Protein AF-A0A2G0Q4M6-F1 (afdb_monomer_lite)

Sequence (262 aa):
MSDENKMNMDFLKGLDKNICPICGEKDCPYPRDRRGDKVIEEIMKEYAKDNMPQVKKLYLTKMLPLRKLNFGRSGSGSNEAFANKVKQAENNMSSFGMLGHFFGKSGRELTLSEIGVHDRIRGLMQKPGAFGRPEGSIQSRFISQIQSGERIDFENNYNFGLEKNVPIYDPLWGIGGAKISGSLTNVSAEKVGDGYNVSGTINYKLYDKFTDPYDTFNWGKEDINVGGEPFDITGEWKENVNLRVDGRIFENRVLQLLKDKK

Structure (mmCIF, N/CA/C/O backbone):
data_AF-A0A2G0Q4M6-F1
#
_entry.id   AF-A0A2G0Q4M6-F1
#
loop_
_atom_site.group_PDB
_atom_site.id
_atom_site.type_symbol
_atom_site.label_atom_id
_atom_site.label_alt_id
_atom_site.label_comp_id
_atom_site.label_asym_id
_atom_site.label_entity_id
_atom_site.label_seq_id
_atom_site.pdbx_PDB_ins_code
_atom_site.Cartn_x
_atom_site.Cartn_y
_atom_site.Cartn_z
_atom_site.occupancy
_atom_site.B_iso_or_equiv
_atom_site.auth_seq_id
_atom_site.auth_comp_id
_atom_site.auth_asym_id
_atom_site.auth_atom_id
_atom_site.pdbx_PDB_model_num
ATOM 1 N N . MET A 1 1 ? 15.303 -13.478 -37.420 1.00 39.09 1 MET A N 1
ATOM 2 C CA . MET A 1 1 ? 15.041 -12.559 -36.288 1.00 39.09 1 MET A CA 1
ATOM 3 C C . MET A 1 1 ? 15.042 -13.395 -35.027 1.00 39.09 1 MET A C 1
ATOM 5 O O . MET A 1 1 ? 14.377 -14.421 -35.050 1.00 39.09 1 MET A O 1
ATOM 9 N N . SER A 1 2 ? 15.800 -13.011 -33.998 1.00 35.78 2 SER A N 1
ATOM 10 C CA . SER A 1 2 ? 15.742 -13.660 -32.680 1.00 35.78 2 SER A CA 1
ATOM 11 C C . SER A 1 2 ? 14.381 -13.411 -32.021 1.00 35.78 2 SER A C 1
ATOM 13 O O . SER A 1 2 ? 13.738 -12.398 -32.302 1.00 35.78 2 S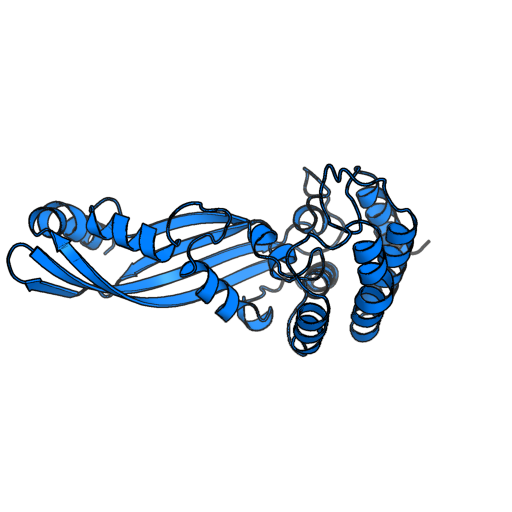ER A O 1
ATOM 15 N N . ASP A 1 3 ? 13.943 -14.314 -31.146 1.00 37.72 3 ASP A N 1
ATOM 16 C CA . ASP A 1 3 ? 12.669 -14.182 -30.419 1.00 37.72 3 ASP A CA 1
ATOM 17 C C . ASP A 1 3 ? 12.640 -12.941 -29.509 1.00 37.72 3 ASP A C 1
ATOM 19 O O . ASP A 1 3 ? 11.612 -12.282 -29.365 1.00 37.72 3 ASP A O 1
ATOM 23 N N . GLU A 1 4 ? 13.811 -12.523 -29.032 1.00 37.28 4 GLU A N 1
ATOM 24 C CA . GLU A 1 4 ? 14.053 -11.266 -28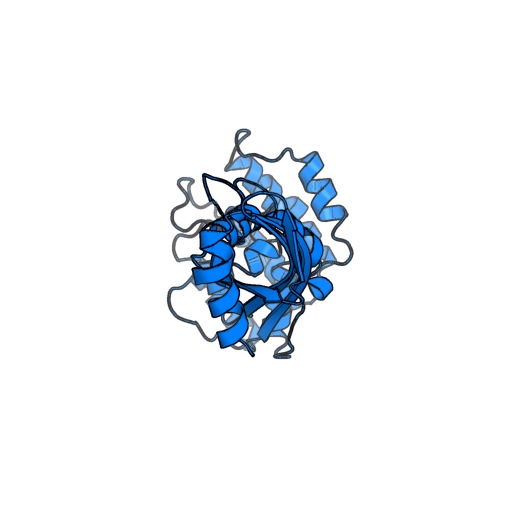.316 1.00 37.28 4 GLU A CA 1
ATOM 25 C C . GLU A 1 4 ? 13.692 -10.026 -29.163 1.00 37.28 4 GLU A C 1
ATOM 27 O O . GLU A 1 4 ? 13.064 -9.079 -28.689 1.00 37.28 4 GLU A O 1
ATOM 32 N N . ASN A 1 5 ? 13.988 -10.059 -30.469 1.00 34.47 5 ASN A N 1
ATOM 33 C CA . ASN A 1 5 ? 13.611 -8.995 -31.403 1.00 34.47 5 ASN A CA 1
ATOM 34 C C . ASN A 1 5 ? 12.110 -9.000 -31.741 1.00 34.47 5 ASN A C 1
ATOM 36 O O . ASN A 1 5 ? 11.584 -7.960 -32.132 1.00 34.47 5 ASN A O 1
ATOM 40 N N . LYS A 1 6 ? 11.404 -10.130 -31.583 1.00 37.09 6 LYS A N 1
ATOM 41 C CA . LYS A 1 6 ? 9.937 -10.191 -31.724 1.00 37.09 6 LYS A CA 1
ATOM 42 C C . LYS A 1 6 ? 9.223 -9.601 -30.505 1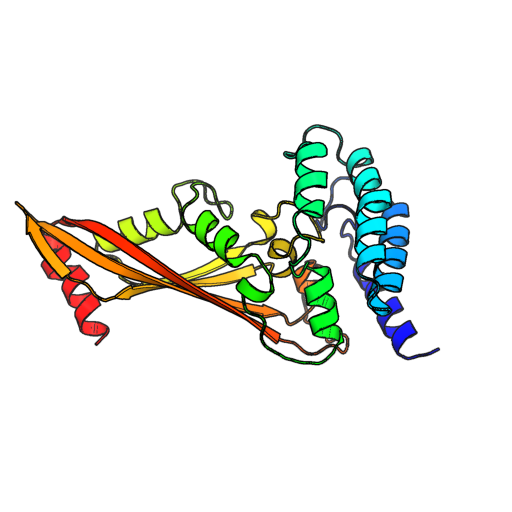.00 37.09 6 LYS A C 1
ATOM 44 O O . LYS A 1 6 ? 8.341 -8.769 -30.695 1.00 37.09 6 LYS A O 1
ATOM 49 N N . MET A 1 7 ? 9.655 -9.937 -29.284 1.00 36.62 7 MET A N 1
ATOM 50 C CA . MET A 1 7 ? 9.121 -9.340 -28.046 1.00 36.62 7 MET A CA 1
ATOM 51 C C . MET A 1 7 ? 9.262 -7.811 -28.033 1.00 36.62 7 MET A C 1
ATOM 53 O O . MET A 1 7 ? 8.303 -7.103 -27.729 1.00 36.62 7 MET A O 1
ATOM 57 N N . ASN A 1 8 ? 10.422 -7.294 -28.454 1.00 41.12 8 ASN A N 1
ATOM 58 C CA . ASN A 1 8 ? 10.664 -5.852 -28.568 1.00 41.12 8 ASN A CA 1
ATOM 59 C C . ASN A 1 8 ? 9.707 -5.157 -29.557 1.00 41.12 8 ASN A C 1
ATOM 61 O O . ASN A 1 8 ? 9.292 -4.022 -29.329 1.00 41.12 8 ASN A O 1
ATOM 65 N N . MET A 1 9 ? 9.328 -5.832 -30.645 1.00 36.47 9 MET A N 1
ATOM 66 C CA . MET A 1 9 ? 8.419 -5.285 -31.658 1.00 36.47 9 MET A CA 1
ATOM 67 C C . MET A 1 9 ? 6.955 -5.291 -31.212 1.00 36.47 9 MET A C 1
ATOM 69 O O . MET A 1 9 ? 6.222 -4.363 -31.549 1.00 36.47 9 MET A O 1
ATOM 73 N N . ASP A 1 10 ? 6.517 -6.294 -30.452 1.00 40.97 10 ASP A N 1
ATOM 74 C CA . ASP A 1 10 ? 5.142 -6.342 -29.944 1.00 40.97 10 ASP A CA 1
ATOM 75 C C . ASP A 1 10 ? 4.928 -5.372 -28.765 1.00 40.97 10 ASP A C 1
ATOM 77 O O . ASP A 1 10 ? 3.857 -4.775 -28.654 1.00 40.97 10 ASP A O 1
ATOM 81 N N . PHE A 1 11 ? 5.983 -5.073 -27.997 1.00 42.25 11 PHE A N 1
ATOM 82 C CA . PHE A 1 11 ? 6.005 -3.982 -27.014 1.00 42.25 11 PHE A CA 1
ATOM 83 C C . PHE A 1 11 ? 5.863 -2.593 -27.640 1.00 42.25 11 PHE A C 1
ATOM 85 O O . PHE A 1 11 ? 5.035 -1.791 -27.201 1.00 42.25 11 PHE A O 1
ATOM 92 N N . LEU A 1 12 ? 6.605 -2.317 -28.717 1.00 43.88 12 LEU A N 1
ATOM 93 C CA . LEU A 1 12 ? 6.488 -1.052 -29.451 1.00 43.88 12 LEU A CA 1
ATOM 94 C C . LEU A 1 12 ? 5.110 -0.889 -30.117 1.00 43.88 12 LEU A C 1
ATOM 96 O O . LEU A 1 12 ? 4.598 0.225 -30.178 1.00 43.88 12 LEU A O 1
ATOM 100 N N . LYS A 1 13 ? 4.467 -1.985 -30.541 1.00 42.09 13 LYS A N 1
ATOM 101 C CA . LYS A 1 13 ? 3.064 -1.970 -31.000 1.00 42.09 13 LYS A CA 1
ATOM 102 C C . LYS A 1 13 ? 2.064 -1.761 -29.856 1.00 42.09 13 LYS A C 1
ATOM 104 O O . LYS A 1 13 ? 0.994 -1.207 -30.082 1.00 42.09 13 LYS A O 1
ATOM 109 N N . GLY A 1 14 ? 2.386 -2.169 -28.627 1.00 40.25 14 GLY A N 1
ATOM 110 C CA . GLY A 1 14 ? 1.582 -1.870 -27.435 1.00 40.25 14 GLY A CA 1
ATOM 111 C C . GLY A 1 14 ? 1.492 -0.367 -27.142 1.00 40.25 14 GLY A C 1
ATOM 112 O O . GLY A 1 14 ? 0.423 0.131 -26.787 1.00 40.25 14 GLY A O 1
ATOM 113 N N . LEU A 1 15 ? 2.577 0.375 -27.401 1.00 43.78 15 LEU A N 1
ATOM 114 C CA . LEU A 1 15 ? 2.627 1.842 -27.306 1.00 43.78 15 LEU A CA 1
ATOM 115 C C . LEU A 1 15 ? 1.746 2.555 -28.350 1.00 43.78 15 LEU A C 1
ATOM 117 O O . LEU A 1 15 ? 1.419 3.728 -28.169 1.00 43.78 15 LEU A O 1
ATOM 121 N N . ASP A 1 16 ? 1.310 1.873 -29.418 1.00 40.28 16 ASP A N 1
ATOM 122 C CA . ASP A 1 16 ? 0.418 2.449 -30.435 1.00 40.28 16 ASP A CA 1
ATOM 123 C C . ASP A 1 16 ? -1.032 2.652 -29.973 1.00 40.28 16 ASP A C 1
ATOM 125 O O . ASP A 1 16 ? -1.833 3.247 -30.694 1.00 40.28 16 ASP A O 1
ATOM 129 N N . LYS A 1 17 ? -1.373 2.261 -28.740 1.00 46.00 17 LYS A N 1
ATOM 130 C CA . LYS A 1 17 ? -2.726 2.364 -28.166 1.00 46.00 17 LYS A CA 1
ATOM 131 C C . LYS A 1 17 ? -3.092 3.747 -27.593 1.00 46.00 17 LYS A C 1
ATOM 133 O O . LYS A 1 17 ? -3.873 3.837 -26.652 1.00 46.00 17 LYS A O 1
ATOM 138 N N . ASN A 1 18 ? -2.599 4.827 -28.206 1.00 48.69 18 ASN A N 1
ATOM 139 C CA . ASN A 1 18 ? -2.933 6.229 -27.886 1.00 48.69 18 ASN A CA 1
ATOM 140 C C . ASN A 1 18 ? -2.434 6.755 -26.521 1.00 48.69 18 ASN A C 1
ATOM 142 O O . ASN A 1 18 ? -2.905 7.775 -26.027 1.00 48.69 18 ASN A O 1
ATOM 146 N N . ILE A 1 19 ? -1.442 6.091 -25.927 1.00 50.00 19 ILE A N 1
ATOM 147 C CA . ILE A 1 19 ? -0.923 6.421 -24.594 1.00 50.00 19 ILE A CA 1
ATOM 148 C C . ILE A 1 19 ? 0.357 7.222 -24.737 1.00 50.00 19 ILE A C 1
ATOM 150 O O . ILE A 1 19 ? 1.238 6.880 -25.526 1.00 50.00 19 ILE A O 1
ATOM 154 N N . CYS A 1 20 ? 0.474 8.318 -23.991 1.00 52.78 20 CYS A N 1
ATOM 155 C CA . CYS A 1 20 ? 1.634 9.179 -24.138 1.00 52.78 20 CYS A CA 1
ATOM 156 C C . CYS A 1 20 ? 2.872 8.529 -23.500 1.00 52.78 20 CYS A C 1
ATOM 158 O O . CYS A 1 20 ? 2.900 8.366 -22.279 1.00 52.78 20 CYS A O 1
ATOM 160 N N . PRO A 1 21 ? 3.946 8.262 -24.264 1.00 50.41 21 PRO A N 1
ATOM 161 C CA . PRO A 1 21 ? 5.183 7.665 -23.744 1.00 50.41 21 PRO A CA 1
ATOM 162 C C . PRO A 1 21 ? 5.872 8.539 -22.681 1.00 50.41 21 PRO A C 1
ATOM 164 O O . PRO A 1 21 ? 6.760 8.098 -21.961 1.00 50.41 21 PRO A O 1
ATOM 167 N N . ILE A 1 22 ? 5.484 9.810 -22.577 1.00 52.56 22 ILE A N 1
ATOM 168 C CA . ILE A 1 22 ? 6.135 10.799 -21.720 1.00 52.56 22 ILE A CA 1
ATOM 169 C C . ILE A 1 22 ? 5.430 10.949 -20.363 1.00 52.56 22 ILE A C 1
ATOM 171 O O . ILE A 1 22 ? 6.104 11.192 -19.358 1.00 52.56 22 ILE A O 1
ATOM 175 N N . CYS A 1 23 ? 4.101 10.803 -20.303 1.00 52.38 23 CYS A N 1
ATOM 176 C CA . CYS A 1 23 ? 3.341 10.874 -19.044 1.00 52.38 23 CYS A CA 1
ATOM 177 C C . CYS A 1 23 ? 2.643 9.570 -18.640 1.00 52.38 23 CYS A C 1
ATOM 179 O O . CYS A 1 23 ? 2.245 9.455 -17.484 1.00 52.38 23 CYS A O 1
ATOM 181 N N . GLY A 1 24 ? 2.519 8.599 -19.547 1.00 52.62 24 GLY A N 1
ATOM 182 C CA . GLY A 1 24 ? 1.836 7.327 -19.318 1.00 52.62 24 GLY A CA 1
ATOM 183 C C . GLY A 1 24 ? 0.304 7.409 -19.298 1.00 52.62 24 GLY A C 1
ATOM 184 O O . GLY A 1 24 ? -0.334 6.450 -18.884 1.00 52.62 24 GLY A O 1
ATOM 185 N N . GLU A 1 25 ? -0.306 8.530 -19.703 1.00 54.00 25 GLU A N 1
ATOM 186 C CA . GLU A 1 25 ? -1.768 8.714 -19.677 1.00 54.00 25 GLU A CA 1
ATOM 187 C C . GLU A 1 25 ? -2.439 8.306 -20.992 1.00 54.00 25 GLU A C 1
ATOM 189 O O . GLU A 1 25 ? -1.922 8.595 -22.078 1.00 54.00 25 GLU A O 1
ATOM 194 N N . LYS A 1 26 ? -3.604 7.652 -20.868 1.00 46.41 26 LYS A N 1
ATOM 195 C CA . LYS A 1 26 ? -4.341 7.009 -21.966 1.00 46.41 26 LYS A CA 1
ATOM 196 C C . LYS A 1 26 ? -5.042 7.967 -22.935 1.00 46.41 26 LYS A C 1
ATOM 198 O O . LYS A 1 26 ? -5.350 7.572 -24.047 1.00 46.41 26 LYS A O 1
ATOM 203 N N . ASP A 1 27 ? -5.193 9.227 -22.546 1.00 51.16 27 ASP A N 1
ATOM 204 C CA . ASP A 1 27 ? -5.812 10.286 -23.346 1.00 51.16 27 ASP A CA 1
ATOM 205 C C . ASP A 1 27 ? -5.054 11.595 -23.113 1.00 51.16 27 ASP A C 1
ATOM 207 O O . ASP A 1 27 ? -5.610 12.617 -22.710 1.00 51.16 27 ASP A O 1
ATOM 211 N N . CYS A 1 28 ? -3.732 11.537 -23.272 1.00 48.28 28 CYS A N 1
ATOM 212 C CA . CYS A 1 28 ? -2.894 12.703 -23.047 1.00 48.28 28 CYS A CA 1
ATOM 213 C C . CYS A 1 28 ? -3.326 13.839 -23.995 1.00 48.28 28 CYS A C 1
ATOM 215 O O . CYS A 1 28 ? -3.273 13.658 -25.214 1.00 48.28 28 CYS A O 1
ATOM 217 N N . PRO A 1 29 ? -3.704 15.022 -23.473 1.00 45.28 29 PRO A N 1
ATOM 218 C CA . PRO A 1 29 ? -4.170 16.139 -24.299 1.00 45.28 29 PRO A CA 1
ATOM 219 C C . PRO A 1 29 ? -3.049 16.747 -25.155 1.00 45.28 29 PRO A C 1
ATOM 221 O O . PRO A 1 29 ? -3.299 17.622 -25.983 1.00 45.28 29 PRO A O 1
ATOM 224 N N . TYR A 1 30 ? -1.806 16.304 -24.951 1.00 47.94 30 TYR A N 1
ATOM 225 C CA . TYR A 1 30 ? -0.640 16.767 -25.682 1.00 47.94 30 TYR A CA 1
ATOM 226 C C . TYR A 1 30 ? -0.340 15.843 -26.869 1.00 47.94 30 TYR A C 1
ATOM 228 O O . TYR A 1 30 ? -0.338 14.619 -26.709 1.00 47.94 30 TYR A O 1
ATOM 236 N N . PRO A 1 31 ? -0.041 16.403 -28.057 1.00 48.06 31 PRO A N 1
ATOM 237 C CA . PRO A 1 31 ? 0.243 15.611 -29.246 1.00 48.06 31 PRO A CA 1
ATOM 238 C C . PRO A 1 31 ? 1.396 14.635 -28.989 1.00 48.06 31 PRO A C 1
ATOM 240 O O . PRO A 1 31 ? 2.426 15.007 -28.421 1.00 48.06 31 PRO A O 1
ATOM 243 N N . ARG A 1 32 ? 1.214 13.377 -29.413 1.00 53.69 32 ARG A N 1
ATOM 244 C CA . ARG A 1 32 ? 2.192 12.290 -29.271 1.00 53.69 32 ARG A CA 1
ATOM 245 C C . ARG A 1 32 ? 3.537 12.719 -29.864 1.00 53.69 32 ARG A C 1
ATOM 247 O O . ARG A 1 32 ? 3.709 12.790 -31.081 1.00 53.69 32 ARG A O 1
ATOM 254 N N . ASP A 1 33 ? 4.497 13.021 -28.997 1.00 59.59 33 ASP A N 1
ATOM 255 C CA . ASP A 1 33 ? 5.846 13.378 -29.414 1.00 59.59 33 ASP A CA 1
ATOM 256 C C . ASP A 1 33 ? 6.610 12.104 -29.780 1.00 59.59 33 ASP A C 1
ATOM 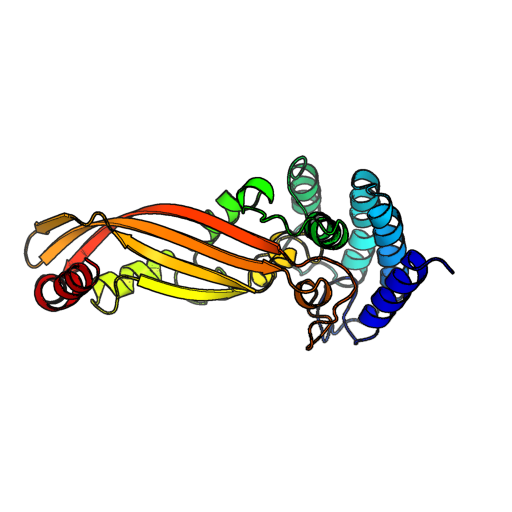258 O O . ASP A 1 33 ? 7.109 11.392 -28.907 1.00 59.59 33 ASP A O 1
ATOM 262 N N . ARG A 1 34 ? 6.723 11.834 -31.086 1.00 62.44 34 ARG A N 1
ATOM 263 C CA . ARG A 1 34 ? 7.429 10.664 -31.642 1.00 62.44 34 ARG A CA 1
ATOM 264 C C . ARG A 1 34 ? 8.900 10.566 -31.214 1.00 62.44 34 ARG A C 1
ATOM 266 O O . ARG A 1 34 ? 9.530 9.526 -31.400 1.00 62.44 34 ARG A O 1
ATOM 273 N N . ARG A 1 35 ? 9.489 11.633 -30.654 1.00 65.25 35 ARG A N 1
ATOM 274 C CA . ARG A 1 35 ? 10.826 11.575 -30.039 1.00 65.25 35 ARG A CA 1
ATOM 275 C C . ARG A 1 35 ? 10.810 10.743 -28.756 1.00 65.25 35 ARG A C 1
ATOM 277 O O . ARG A 1 35 ? 11.798 10.074 -28.483 1.00 65.25 35 ARG A O 1
ATOM 284 N N . GLY A 1 36 ? 9.704 10.752 -28.009 1.00 64.25 36 GLY A N 1
ATOM 285 C CA . GLY A 1 36 ? 9.513 9.933 -26.812 1.00 64.25 36 GLY A CA 1
ATOM 286 C C . GLY A 1 36 ? 9.556 8.438 -27.119 1.00 64.25 36 GLY A C 1
ATOM 287 O O . GLY A 1 36 ? 10.246 7.708 -26.417 1.00 64.25 36 GLY A O 1
ATOM 288 N N . ASP A 1 37 ? 8.926 8.007 -28.217 1.00 61.66 37 ASP A N 1
ATOM 289 C CA . ASP A 1 37 ? 8.930 6.601 -28.653 1.00 61.66 37 ASP A CA 1
ATOM 290 C C . ASP A 1 37 ? 10.366 6.082 -28.865 1.00 61.66 37 ASP A C 1
ATOM 292 O O . ASP A 1 37 ? 10.742 5.036 -28.340 1.00 61.66 37 ASP A O 1
ATOM 296 N N . LYS A 1 38 ? 11.214 6.863 -29.554 1.00 67.88 38 LYS A N 1
ATOM 297 C CA . LYS A 1 38 ? 12.628 6.511 -29.786 1.00 67.88 38 LYS A CA 1
ATOM 298 C C . LYS A 1 38 ? 13.442 6.435 -28.500 1.00 67.88 38 LYS A C 1
ATOM 300 O O . LYS A 1 38 ? 14.316 5.586 -28.368 1.00 67.88 38 LYS A O 1
ATOM 305 N N . VAL A 1 39 ? 13.194 7.341 -27.558 1.00 69.94 39 VAL A N 1
ATOM 306 C CA . VAL A 1 39 ? 13.929 7.342 -26.290 1.00 69.94 39 VAL A CA 1
ATOM 307 C C . VAL A 1 39 ? 13.496 6.167 -25.415 1.00 69.94 39 VAL A C 1
ATOM 309 O O . VAL A 1 39 ? 14.352 5.558 -24.779 1.00 69.94 39 VAL A O 1
ATOM 312 N N . ILE A 1 40 ? 12.209 5.809 -25.406 1.00 63.72 40 ILE A N 1
ATOM 313 C CA . ILE A 1 40 ? 11.751 4.572 -24.764 1.00 63.72 40 ILE A CA 1
ATOM 314 C C . ILE A 1 40 ? 12.424 3.366 -25.410 1.00 63.72 40 ILE A C 1
ATOM 316 O O . ILE A 1 40 ? 12.947 2.527 -24.690 1.00 63.72 40 ILE A O 1
ATOM 320 N N . GLU A 1 41 ? 12.482 3.293 -26.739 1.00 63.97 41 GLU A N 1
ATOM 321 C CA . GLU A 1 41 ? 13.163 2.199 -27.434 1.00 63.97 41 GLU A CA 1
ATOM 322 C C . GLU A 1 41 ? 14.644 2.083 -27.020 1.00 63.97 41 GLU A C 1
ATOM 324 O O . GLU A 1 41 ? 15.131 0.988 -26.748 1.00 63.97 41 GLU A O 1
ATOM 329 N N . GLU A 1 42 ? 15.369 3.202 -26.919 1.00 70.56 42 GLU A N 1
ATOM 330 C CA . GLU A 1 42 ? 16.751 3.214 -26.422 1.00 70.56 42 GLU A CA 1
ATOM 331 C C . GLU A 1 42 ? 16.855 2.769 -24.957 1.00 70.56 42 GLU A C 1
ATOM 333 O O . GLU A 1 42 ? 17.752 1.998 -24.614 1.00 70.56 42 GLU A O 1
ATOM 338 N N . ILE A 1 43 ? 15.944 3.238 -24.099 1.00 65.19 43 ILE A N 1
ATOM 339 C CA . ILE A 1 43 ? 15.868 2.820 -22.696 1.00 65.19 43 ILE A CA 1
ATOM 340 C C . ILE A 1 43 ? 15.663 1.307 -22.623 1.00 65.19 43 ILE A C 1
ATOM 342 O O . ILE A 1 43 ? 16.401 0.634 -21.915 1.00 65.19 43 ILE A O 1
ATOM 346 N N . MET A 1 44 ? 14.730 0.764 -23.402 1.00 56.28 44 MET A N 1
ATOM 347 C CA . MET A 1 44 ? 14.406 -0.662 -23.418 1.00 56.28 44 MET A CA 1
ATOM 348 C C . MET A 1 44 ? 15.538 -1.523 -23.992 1.00 56.28 44 MET A C 1
ATOM 350 O O . MET A 1 44 ? 15.779 -2.624 -23.508 1.00 56.28 44 MET A O 1
ATOM 354 N N . LYS A 1 45 ? 16.292 -1.026 -24.979 1.00 63.66 45 LYS A N 1
ATOM 355 C CA . LYS A 1 45 ? 17.477 -1.731 -25.501 1.00 63.66 45 LYS A CA 1
ATOM 356 C C . LYS A 1 45 ? 18.578 -1.876 -24.462 1.00 63.66 45 LYS A C 1
ATOM 358 O O . LYS A 1 45 ? 19.234 -2.909 -24.409 1.00 63.66 45 LYS A O 1
ATOM 363 N N . GLU A 1 46 ? 18.818 -0.834 -23.676 1.00 62.75 46 GLU A N 1
ATOM 364 C CA . GLU A 1 46 ? 19.803 -0.890 -22.593 1.00 62.75 46 GLU A CA 1
ATOM 365 C C . GLU A 1 46 ? 19.265 -1.683 -21.400 1.00 62.75 46 GLU A C 1
ATOM 367 O O . GLU A 1 46 ? 20.021 -2.392 -20.743 1.00 62.75 46 GLU A O 1
ATOM 372 N N . TYR A 1 47 ? 17.949 -1.649 -21.197 1.00 52.12 47 TYR A N 1
ATOM 373 C CA . TYR A 1 47 ? 17.243 -2.468 -20.224 1.00 52.12 47 TYR A CA 1
ATOM 374 C C . TYR A 1 47 ? 17.403 -3.970 -20.486 1.00 52.12 47 TYR A C 1
ATOM 376 O O . TYR A 1 47 ? 17.794 -4.710 -19.591 1.00 52.12 47 TYR A O 1
ATOM 384 N N . ALA A 1 48 ? 17.178 -4.417 -21.725 1.00 47.91 48 ALA A N 1
ATOM 385 C CA . ALA A 1 48 ? 17.315 -5.822 -22.118 1.00 47.91 48 ALA A CA 1
ATOM 386 C C . ALA A 1 48 ? 18.740 -6.376 -21.919 1.00 47.91 48 ALA A C 1
ATOM 388 O O . ALA A 1 48 ? 18.933 -7.581 -21.818 1.00 47.91 48 ALA A O 1
ATOM 389 N N . LYS A 1 49 ? 19.742 -5.495 -21.835 1.00 61.56 49 LYS A N 1
ATOM 390 C CA . LYS A 1 49 ? 21.142 -5.846 -21.553 1.00 61.56 49 LYS A CA 1
ATOM 391 C C . LYS A 1 49 ? 21.489 -5.792 -20.060 1.00 61.56 49 LYS A C 1
ATOM 393 O O . LYS A 1 49 ? 22.670 -5.832 -19.731 1.00 61.56 49 LYS A O 1
ATOM 398 N N . ASP A 1 50 ? 20.499 -5.606 -19.187 1.00 47.94 50 ASP A N 1
ATOM 399 C CA . ASP A 1 50 ? 20.665 -5.355 -17.749 1.00 47.94 50 ASP A CA 1
ATOM 400 C C . ASP A 1 50 ? 21.543 -4.118 -17.432 1.00 47.94 50 ASP A C 1
ATOM 402 O O . ASP A 1 50 ? 22.176 -3.991 -16.384 1.00 47.94 50 ASP A O 1
ATOM 406 N N . ASN A 1 51 ? 21.593 -3.139 -18.346 1.00 62.94 51 ASN A N 1
ATOM 407 C CA . ASN A 1 51 ? 22.401 -1.928 -18.189 1.00 62.94 51 ASN A CA 1
ATOM 408 C C . ASN A 1 51 ? 21.617 -0.813 -17.476 1.00 62.94 51 ASN A C 1
ATOM 410 O O . ASN A 1 51 ? 21.361 0.271 -18.017 1.00 62.94 51 ASN A O 1
ATOM 414 N N . MET A 1 52 ? 21.235 -1.073 -16.225 1.00 55.59 52 MET A N 1
ATOM 415 C CA . MET A 1 52 ? 20.452 -0.148 -15.395 1.00 55.59 52 MET A CA 1
ATOM 416 C C . MET A 1 52 ? 21.068 1.258 -15.218 1.00 55.59 52 MET A C 1
ATOM 418 O O . MET A 1 52 ? 20.315 2.243 -15.239 1.00 55.59 52 MET A O 1
ATOM 422 N N . PRO A 1 53 ? 22.403 1.433 -15.117 1.00 63.34 53 PRO A N 1
ATOM 423 C CA . PRO A 1 53 ? 23.016 2.764 -15.102 1.00 63.34 53 PRO A CA 1
ATOM 424 C C . PRO A 1 53 ? 22.723 3.575 -16.372 1.00 63.34 53 PRO A C 1
ATOM 426 O O . PRO A 1 53 ? 22.429 4.774 -16.302 1.00 63.34 53 PRO A O 1
ATOM 429 N N . GLN A 1 54 ? 22.757 2.929 -17.538 1.00 71.19 54 GLN A N 1
ATOM 430 C CA . GLN A 1 54 ? 22.477 3.581 -18.813 1.00 71.19 54 GLN A CA 1
ATOM 431 C C . GLN A 1 54 ? 20.979 3.843 -19.004 1.00 71.19 54 GLN A C 1
ATOM 433 O O . GLN A 1 54 ? 20.620 4.921 -19.477 1.00 71.19 54 GLN A O 1
ATOM 438 N N . VAL A 1 55 ? 20.108 2.929 -18.564 1.00 55.59 55 VAL A N 1
ATOM 439 C CA . VAL A 1 55 ? 18.650 3.146 -18.481 1.00 55.59 55 VAL A CA 1
ATOM 440 C C . VAL A 1 55 ? 18.344 4.423 -17.696 1.00 55.59 55 VAL A C 1
ATOM 442 O O . VAL A 1 55 ? 17.673 5.329 -18.200 1.00 55.59 55 VAL A O 1
ATOM 445 N N . LYS A 1 56 ? 18.922 4.552 -16.492 1.00 57.06 56 LYS A N 1
ATOM 446 C CA . LYS A 1 56 ? 18.788 5.743 -15.640 1.00 57.06 56 LYS A CA 1
ATOM 447 C C . LYS A 1 56 ? 19.287 6.999 -16.358 1.00 57.06 56 LYS A C 1
ATOM 449 O O . LYS A 1 56 ? 18.608 8.027 -16.354 1.00 57.06 56 LYS A O 1
ATOM 454 N N . LYS A 1 57 ? 20.447 6.925 -17.020 1.00 72.38 57 LYS A N 1
ATOM 455 C CA . LYS A 1 57 ? 21.021 8.044 -17.784 1.00 72.38 57 LYS A CA 1
ATOM 456 C C . LYS A 1 57 ? 20.113 8.482 -18.933 1.00 72.38 57 LYS A C 1
ATOM 458 O O . LYS A 1 57 ? 19.850 9.678 -19.058 1.00 72.38 57 LYS A O 1
ATOM 463 N N . LEU A 1 58 ? 19.626 7.559 -19.759 1.00 68.12 58 LEU A N 1
ATOM 464 C CA . LEU A 1 58 ? 18.755 7.856 -20.900 1.00 68.12 58 LEU A CA 1
ATOM 465 C C . LEU A 1 58 ? 17.430 8.473 -20.444 1.00 68.12 58 LEU A C 1
ATOM 467 O O . LEU A 1 58 ? 17.011 9.499 -20.981 1.00 68.12 58 LEU A O 1
ATOM 471 N N . TYR A 1 59 ? 16.823 7.933 -19.387 1.00 63.34 59 TYR A N 1
ATOM 472 C CA . TYR A 1 59 ? 15.611 8.505 -18.808 1.00 63.34 59 TYR A CA 1
ATOM 473 C C . TYR A 1 59 ? 15.832 9.951 -18.331 1.00 63.34 59 TYR A C 1
ATOM 475 O O . TYR A 1 59 ? 15.092 10.862 -18.710 1.00 63.34 59 TYR A O 1
ATOM 483 N N . LEU A 1 60 ? 16.897 10.193 -17.559 1.00 63.00 60 LEU A N 1
ATOM 484 C CA . LEU A 1 60 ? 17.211 11.517 -17.014 1.00 63.00 60 LEU A CA 1
ATOM 485 C C . LEU A 1 60 ? 17.593 12.545 -18.085 1.00 63.00 60 LEU A C 1
ATOM 487 O O . LEU A 1 60 ? 17.233 13.715 -17.967 1.00 63.00 60 LEU A O 1
ATOM 491 N N . THR A 1 61 ? 18.340 12.130 -19.108 1.00 71.69 61 THR A N 1
ATOM 492 C CA . THR A 1 61 ? 18.928 13.046 -20.099 1.00 71.69 61 THR A CA 1
ATOM 493 C C . THR A 1 61 ? 18.070 13.233 -21.343 1.00 71.69 61 THR A C 1
ATOM 495 O O . THR A 1 61 ? 18.203 14.262 -21.998 1.00 71.69 61 THR A O 1
ATOM 498 N N . LYS A 1 62 ? 17.185 12.283 -21.671 1.00 75.12 62 LYS A N 1
ATOM 499 C CA . LYS A 1 62 ? 16.378 12.319 -22.898 1.00 75.12 62 LYS A CA 1
ATOM 500 C C . LYS A 1 62 ? 14.872 12.315 -22.635 1.00 75.12 62 LYS A C 1
ATOM 502 O O . LYS A 1 62 ? 14.188 13.179 -23.179 1.00 75.12 62 LYS A O 1
ATOM 507 N N . MET A 1 63 ? 14.343 11.445 -21.765 1.00 69.62 63 MET A N 1
ATOM 508 C CA . MET A 1 63 ? 12.895 11.462 -21.476 1.00 69.62 63 MET A CA 1
ATOM 509 C C . MET A 1 63 ? 12.486 12.660 -20.635 1.00 69.62 63 MET A C 1
ATOM 511 O O . MET A 1 63 ? 11.484 13.314 -20.930 1.00 69.62 63 MET A O 1
ATOM 515 N N . LEU A 1 64 ? 13.264 12.987 -19.602 1.00 61.94 64 LEU A N 1
ATOM 516 C CA . LEU A 1 64 ? 12.914 14.086 -18.713 1.00 61.94 64 LEU A CA 1
ATOM 517 C C . LEU A 1 64 ? 12.807 15.433 -19.445 1.00 61.94 64 LEU A C 1
ATOM 519 O O . LEU A 1 64 ? 11.824 16.141 -19.225 1.00 61.94 64 LEU A O 1
ATOM 523 N N . PRO A 1 65 ? 13.756 15.828 -20.316 1.00 69.25 65 PRO A N 1
ATOM 524 C CA . PRO A 1 65 ? 13.631 17.082 -21.050 1.00 69.25 65 PRO A CA 1
ATOM 525 C C . PRO A 1 65 ? 12.447 17.089 -22.017 1.00 69.25 65 PRO A C 1
ATOM 527 O O . PRO A 1 65 ? 11.760 18.104 -22.097 1.00 69.25 65 PRO A O 1
ATOM 530 N N . LEU A 1 66 ? 12.148 15.967 -22.683 1.00 67.19 66 LEU A N 1
ATOM 531 C CA . LEU A 1 66 ? 10.953 15.844 -23.526 1.00 67.19 66 LEU A CA 1
ATOM 532 C C . LEU A 1 66 ? 9.674 16.059 -22.710 1.00 67.19 66 LEU A C 1
ATOM 534 O O . LEU A 1 66 ? 8.774 16.775 -23.143 1.00 67.19 66 LEU A O 1
ATOM 538 N N . ARG A 1 67 ? 9.627 15.549 -21.474 1.00 60.09 67 ARG A N 1
ATOM 539 C CA . ARG A 1 67 ? 8.543 15.862 -20.537 1.00 60.09 67 ARG A CA 1
ATOM 540 C C . ARG A 1 67 ? 8.465 17.345 -20.203 1.00 60.09 67 ARG A C 1
ATOM 542 O O . ARG A 1 67 ? 7.383 17.914 -20.239 1.00 60.09 67 ARG A O 1
ATOM 549 N N . LYS A 1 68 ? 9.589 17.997 -19.904 1.00 60.31 68 LYS A N 1
ATOM 550 C CA . LYS A 1 68 ? 9.595 19.440 -19.600 1.00 60.31 68 LYS A CA 1
ATOM 551 C C . LYS A 1 68 ? 9.070 20.280 -20.763 1.00 60.31 68 LYS A C 1
ATOM 553 O O . LYS A 1 68 ? 8.363 21.252 -20.522 1.00 60.31 68 LYS A O 1
ATOM 558 N N . LEU A 1 69 ? 9.435 19.910 -21.989 1.00 63.97 69 LEU A N 1
ATOM 559 C CA . LEU A 1 69 ? 9.007 20.594 -23.208 1.00 63.97 69 LEU A CA 1
ATOM 560 C C . LEU A 1 69 ? 7.508 20.412 -23.466 1.00 63.97 69 LEU A C 1
ATOM 562 O O . LEU A 1 69 ? 6.854 21.360 -23.884 1.00 63.97 69 LEU A O 1
ATOM 566 N N . ASN A 1 70 ? 6.968 19.228 -23.168 1.00 55.78 70 ASN A N 1
ATOM 567 C CA . ASN A 1 70 ? 5.574 18.897 -23.467 1.00 55.78 70 ASN A CA 1
ATOM 568 C C . ASN A 1 70 ? 4.590 19.230 -22.325 1.00 55.78 70 ASN A C 1
ATOM 570 O O . ASN A 1 70 ? 3.409 19.398 -22.593 1.00 55.78 70 ASN A O 1
ATOM 574 N N . PHE A 1 71 ? 5.050 19.386 -21.076 1.00 55.28 71 PHE A N 1
ATOM 575 C CA . PHE A 1 71 ? 4.201 19.594 -19.884 1.00 55.28 71 PHE A CA 1
ATOM 576 C C . PHE A 1 71 ? 4.563 20.868 -19.088 1.00 55.28 71 PHE A C 1
ATOM 578 O O . PHE A 1 71 ? 4.596 20.850 -17.859 1.00 55.28 71 PHE A O 1
ATOM 585 N N . GLY A 1 72 ? 4.915 21.963 -19.772 1.00 47.06 72 GLY A N 1
ATOM 586 C CA . GLY A 1 72 ? 5.522 23.175 -19.197 1.00 47.06 72 GLY A CA 1
ATOM 587 C C . GLY A 1 72 ? 5.011 23.655 -17.817 1.00 47.06 72 GLY A C 1
ATOM 588 O O . GLY A 1 72 ? 3.820 23.821 -17.598 1.00 47.06 72 GLY A O 1
ATOM 589 N N . ARG A 1 73 ? 5.975 23.928 -16.918 1.00 41.75 73 ARG A N 1
ATOM 590 C CA . ARG A 1 73 ? 6.006 24.727 -15.659 1.00 41.75 73 ARG A CA 1
ATOM 591 C C . ARG A 1 73 ? 4.875 24.688 -14.605 1.00 41.75 73 ARG A C 1
ATOM 593 O O . ARG A 1 73 ? 5.147 25.185 -13.516 1.00 41.75 73 ARG A O 1
ATOM 600 N N . SER A 1 74 ? 3.700 24.100 -14.819 1.00 36.97 74 SER A N 1
ATOM 601 C CA . SER A 1 74 ? 2.612 24.081 -13.812 1.00 36.97 74 SER A CA 1
ATOM 602 C C . SER A 1 74 ? 2.327 22.711 -13.175 1.00 36.97 74 SER A C 1
ATOM 604 O O . SER A 1 74 ? 1.501 22.621 -12.271 1.00 36.97 74 SER A O 1
ATOM 606 N N . GLY A 1 75 ? 3.038 21.648 -13.569 1.00 39.09 75 GLY A N 1
ATOM 607 C CA . GLY A 1 75 ? 2.969 20.343 -12.901 1.00 39.09 75 GLY A CA 1
ATOM 608 C C . GLY A 1 75 ? 3.818 20.303 -11.625 1.00 39.09 75 GLY A C 1
ATOM 609 O O . GLY A 1 75 ? 5.008 20.612 -11.654 1.00 39.09 75 GLY A O 1
ATOM 610 N N . SER A 1 76 ? 3.214 19.914 -10.505 1.00 34.91 76 SER A N 1
ATOM 611 C CA . SER A 1 76 ? 3.811 19.816 -9.169 1.00 34.91 76 SER A CA 1
ATOM 612 C C . SER A 1 76 ? 5.082 18.947 -9.130 1.00 34.91 76 SER A C 1
ATOM 614 O O . SER A 1 76 ? 5.030 17.723 -9.042 1.00 34.91 76 SER A O 1
ATOM 616 N N . GLY A 1 77 ? 6.251 19.595 -9.155 1.00 39.28 77 GLY A N 1
ATOM 617 C CA . GLY A 1 77 ? 7.550 18.971 -8.884 1.00 39.28 77 GLY A CA 1
ATOM 618 C C . GLY A 1 77 ? 8.708 19.703 -9.561 1.00 39.28 77 GLY A C 1
ATOM 619 O O . GLY A 1 77 ? 9.022 19.443 -10.719 1.00 39.28 77 GLY A O 1
ATOM 620 N N . SER A 1 78 ? 9.368 20.619 -8.850 1.00 39.81 78 SER A N 1
ATOM 621 C CA . SER A 1 78 ? 10.562 21.301 -9.359 1.00 39.81 78 SER A CA 1
ATOM 622 C C .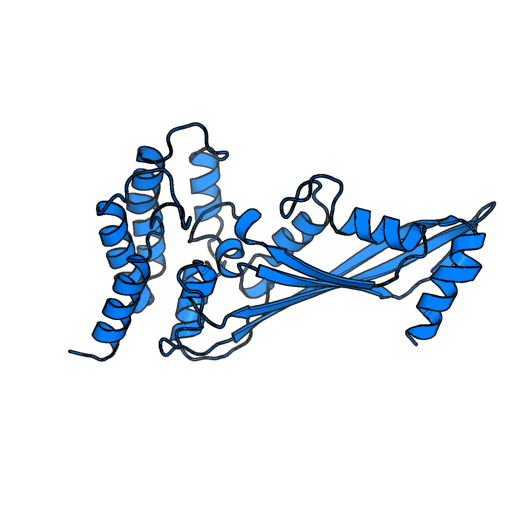 SER A 1 78 ? 11.711 20.313 -9.639 1.00 39.81 78 SER A C 1
ATOM 624 O O . SER A 1 78 ? 11.935 19.326 -8.935 1.00 39.81 78 SER A O 1
ATOM 626 N N . ASN A 1 79 ? 12.454 20.592 -10.712 1.00 50.03 79 ASN A N 1
ATOM 627 C CA . ASN A 1 79 ? 13.440 19.699 -11.332 1.00 50.03 79 ASN A CA 1
ATOM 628 C C . ASN A 1 79 ? 14.645 19.315 -10.450 1.00 50.03 79 ASN A C 1
ATOM 630 O O . ASN A 1 79 ? 15.272 18.287 -10.696 1.00 50.03 79 ASN A O 1
ATOM 634 N N . GLU A 1 80 ? 14.989 20.121 -9.449 1.00 40.91 80 GLU A N 1
ATOM 635 C CA . GLU A 1 80 ? 16.121 19.854 -8.548 1.00 40.91 80 GLU A CA 1
ATOM 636 C C . GLU A 1 80 ? 15.747 18.850 -7.459 1.00 40.91 80 GLU A C 1
ATOM 638 O O . GLU A 1 80 ? 16.481 17.891 -7.223 1.00 40.91 80 GLU A O 1
ATOM 643 N N . ALA A 1 81 ? 14.547 18.978 -6.886 1.00 40.59 81 ALA A N 1
ATOM 644 C CA . ALA A 1 81 ? 13.988 17.966 -5.994 1.00 40.59 81 ALA A CA 1
ATOM 645 C C . ALA A 1 81 ? 13.820 16.617 -6.721 1.00 40.59 81 ALA A C 1
ATOM 647 O O . ALA A 1 81 ? 14.051 15.559 -6.142 1.00 40.59 81 ALA A O 1
ATOM 648 N N . PHE A 1 82 ? 13.479 16.656 -8.013 1.00 44.41 82 PHE A N 1
ATOM 649 C CA . PHE A 1 82 ? 13.363 15.490 -8.888 1.00 44.41 82 PHE A CA 1
ATOM 650 C C . PHE A 1 82 ? 14.707 14.782 -9.147 1.00 44.41 82 PHE A C 1
ATOM 652 O O . PHE A 1 82 ? 14.820 13.574 -8.932 1.00 44.41 82 PHE A O 1
ATOM 659 N N . ALA A 1 83 ? 15.738 15.513 -9.591 1.00 46.00 83 ALA A N 1
ATOM 660 C CA . ALA A 1 83 ? 17.051 14.928 -9.877 1.00 46.00 83 ALA A CA 1
ATOM 661 C C . ALA A 1 83 ? 17.705 14.367 -8.606 1.00 46.00 83 ALA A C 1
ATOM 663 O O . ALA A 1 83 ? 18.348 13.319 -8.661 1.00 46.00 83 ALA A O 1
ATOM 664 N N . ASN A 1 84 ? 17.480 15.014 -7.459 1.00 47.47 84 ASN A N 1
ATOM 665 C CA . ASN A 1 84 ? 17.949 14.533 -6.164 1.00 47.47 84 ASN A CA 1
ATOM 666 C C . ASN A 1 84 ? 17.214 13.257 -5.718 1.00 47.47 84 ASN A C 1
ATOM 668 O O . ASN A 1 84 ? 17.876 12.319 -5.287 1.00 47.47 84 ASN A O 1
ATOM 672 N N . LYS A 1 85 ? 15.889 13.151 -5.910 1.00 46.56 85 LYS A N 1
ATOM 673 C CA . LYS A 1 85 ? 15.117 11.929 -5.595 1.00 46.56 85 LYS A CA 1
ATOM 674 C C . LYS A 1 85 ? 15.512 10.722 -6.456 1.00 46.56 85 LYS A C 1
ATOM 676 O O . LYS A 1 85 ? 15.590 9.611 -5.945 1.00 46.56 85 LYS A O 1
ATOM 681 N N . VAL A 1 86 ? 15.795 10.922 -7.747 1.00 47.66 86 VAL A N 1
ATOM 682 C CA . VAL A 1 86 ? 16.263 9.838 -8.637 1.00 47.66 86 VAL A CA 1
ATOM 683 C C . VAL A 1 86 ? 17.722 9.457 -8.349 1.00 47.66 86 VAL A C 1
ATOM 685 O O . VAL A 1 86 ? 18.097 8.291 -8.486 1.00 47.66 86 VAL A O 1
ATOM 688 N N . LYS A 1 87 ? 18.564 10.412 -7.930 1.00 48.62 87 LYS A N 1
ATOM 689 C CA . LYS A 1 87 ? 19.937 10.131 -7.481 1.00 48.62 87 LYS A CA 1
ATOM 690 C C . LYS A 1 87 ? 19.965 9.365 -6.156 1.00 48.62 87 LYS A C 1
ATOM 692 O O . LYS A 1 87 ? 20.693 8.394 -6.081 1.00 48.62 87 LYS A O 1
ATOM 697 N N . GLN A 1 88 ? 19.120 9.712 -5.184 1.00 46.12 88 GLN A N 1
ATOM 698 C CA . GLN A 1 88 ? 19.040 9.028 -3.882 1.00 46.12 88 GLN A CA 1
ATOM 699 C C . GLN A 1 88 ? 18.475 7.596 -3.943 1.00 46.12 88 GLN A C 1
ATOM 701 O O . GLN A 1 88 ? 18.651 6.835 -2.999 1.00 46.12 88 GLN A O 1
ATOM 706 N N . ALA A 1 89 ? 17.832 7.198 -5.044 1.00 49.19 89 ALA A N 1
ATOM 707 C CA . ALA A 1 89 ? 17.322 5.842 -5.268 1.00 49.19 89 ALA A CA 1
ATOM 708 C C . ALA A 1 89 ? 18.428 4.838 -5.668 1.00 49.19 89 ALA A C 1
ATOM 710 O O . ALA A 1 89 ? 18.223 4.017 -6.559 1.00 49.19 89 ALA A O 1
ATOM 711 N N . GLU A 1 90 ? 19.623 4.937 -5.080 1.00 43.97 90 GLU A N 1
ATOM 712 C CA . GLU A 1 90 ? 20.799 4.142 -5.467 1.00 43.97 90 GLU A CA 1
ATOM 713 C C . GLU A 1 90 ? 20.696 2.642 -5.132 1.00 43.97 90 GLU A C 1
ATOM 715 O O . GLU A 1 90 ? 21.480 1.877 -5.673 1.00 43.97 90 GLU A O 1
ATOM 720 N N . ASN A 1 91 ? 19.671 2.202 -4.384 1.00 47.56 91 ASN A N 1
ATOM 721 C CA . ASN A 1 91 ? 19.431 0.787 -4.046 1.00 47.56 91 ASN A CA 1
ATOM 722 C C . ASN A 1 91 ? 17.974 0.308 -4.261 1.00 47.56 91 ASN A C 1
ATOM 724 O O . ASN A 1 91 ? 17.607 -0.750 -3.759 1.00 47.56 91 ASN A O 1
ATOM 728 N N . ASN A 1 92 ? 17.128 1.064 -4.975 1.00 57.28 92 ASN A N 1
ATOM 729 C CA . ASN A 1 92 ? 15.686 0.772 -5.061 1.00 57.28 92 ASN A CA 1
ATOM 730 C C . ASN A 1 92 ? 15.292 0.181 -6.423 1.00 57.28 92 ASN A C 1
ATOM 732 O O . ASN A 1 92 ? 15.702 0.692 -7.472 1.00 57.28 92 ASN A O 1
ATOM 736 N N . MET A 1 93 ? 14.430 -0.840 -6.420 1.00 71.56 93 MET A N 1
ATOM 737 C CA . MET A 1 93 ? 13.886 -1.419 -7.647 1.00 71.56 93 MET A CA 1
ATOM 738 C C . MET A 1 93 ? 12.898 -0.448 -8.298 1.00 71.56 93 MET A C 1
ATOM 740 O O . MET A 1 93 ? 11.768 -0.302 -7.848 1.00 71.56 93 MET A O 1
ATOM 744 N N . SER A 1 94 ? 13.323 0.237 -9.364 1.00 75.44 94 SER A N 1
ATOM 745 C CA . SER A 1 94 ? 12.418 1.039 -10.206 1.00 75.44 94 SER A CA 1
ATOM 746 C C . SER A 1 94 ? 11.332 0.167 -10.850 1.00 75.44 94 SER A C 1
ATOM 748 O O . SER A 1 94 ? 11.461 -1.053 -10.910 1.00 75.44 94 SER A O 1
ATOM 750 N N . SER A 1 95 ? 10.295 0.779 -11.413 1.00 74.00 95 SER A N 1
ATOM 751 C CA . SER A 1 95 ? 9.331 0.070 -12.275 1.00 74.00 95 SER A CA 1
ATOM 752 C C . SER A 1 95 ? 9.987 -0.708 -13.421 1.00 74.00 95 SER A C 1
ATOM 754 O O . SER A 1 95 ? 9.552 -1.806 -13.744 1.00 74.00 95 SER A O 1
ATOM 756 N N . PHE A 1 96 ? 11.066 -0.174 -14.003 1.00 70.12 96 PHE A N 1
ATOM 757 C CA . PHE A 1 96 ? 11.869 -0.893 -14.979 1.00 70.12 96 PHE A CA 1
ATOM 758 C C . PHE A 1 96 ? 12.561 -2.077 -14.314 1.00 70.12 96 PHE A C 1
ATOM 760 O O . PHE A 1 96 ? 12.544 -3.157 -14.867 1.00 70.12 96 PHE A O 1
ATOM 767 N N . GLY A 1 97 ? 13.101 -1.923 -13.104 1.00 70.56 97 GLY A N 1
ATOM 768 C CA . GLY A 1 97 ? 13.640 -3.053 -12.339 1.00 70.56 97 GLY A CA 1
ATOM 769 C C . GLY A 1 97 ? 12.624 -4.189 -12.157 1.00 70.56 97 GLY A C 1
ATOM 770 O O . GLY A 1 97 ? 12.953 -5.341 -12.411 1.00 70.56 97 GLY A O 1
ATOM 771 N N . MET A 1 98 ? 11.375 -3.858 -11.818 1.00 77.94 98 MET A N 1
ATOM 772 C CA . MET A 1 98 ? 10.285 -4.839 -11.713 1.00 77.94 98 MET A CA 1
ATOM 773 C C . MET A 1 98 ? 9.938 -5.475 -13.067 1.00 77.94 98 MET A C 1
ATOM 775 O O . MET A 1 98 ? 9.682 -6.673 -13.147 1.00 77.94 98 MET A O 1
ATOM 779 N N . LEU A 1 99 ? 10.008 -4.700 -14.150 1.00 73.12 99 LEU A N 1
ATOM 780 C CA . LEU A 1 99 ? 9.735 -5.178 -15.501 1.00 73.12 99 LEU A CA 1
ATOM 781 C C . LEU A 1 99 ? 10.684 -6.294 -15.968 1.00 73.12 99 LEU A C 1
ATOM 783 O O . LEU A 1 99 ? 10.257 -7.248 -16.606 1.00 73.12 99 LEU A O 1
ATOM 787 N N . GLY A 1 100 ? 11.974 -6.221 -15.683 1.00 67.75 100 GLY A N 1
ATOM 788 C CA . GLY A 1 100 ? 12.892 -7.322 -16.027 1.00 67.75 100 GLY A CA 1
ATOM 789 C C . GLY A 1 100 ? 13.065 -8.327 -14.924 1.00 67.75 100 GLY A C 1
ATOM 790 O O . GLY A 1 100 ? 13.539 -9.414 -15.218 1.00 67.75 100 GLY A O 1
ATOM 791 N N . HIS A 1 101 ? 12.587 -8.062 -13.710 1.00 75.25 101 HIS A N 1
ATOM 792 C CA . HIS A 1 101 ? 12.286 -9.163 -12.803 1.00 75.25 101 HIS A CA 1
ATOM 793 C C . HIS A 1 101 ? 11.219 -10.093 -13.414 1.00 75.25 101 HIS A C 1
ATOM 795 O O . HIS A 1 101 ? 11.414 -11.309 -13.440 1.00 75.25 101 HIS A O 1
ATOM 801 N N . PHE A 1 102 ? 10.168 -9.522 -14.021 1.00 75.31 102 PHE A N 1
ATOM 802 C CA . PHE A 1 102 ? 9.158 -10.254 -14.800 1.00 75.31 102 PHE A CA 1
ATOM 803 C C . PHE A 1 102 ? 9.763 -10.975 -16.020 1.00 75.31 102 PHE A C 1
ATOM 805 O O . PHE A 1 102 ? 9.595 -12.185 -16.183 1.00 75.31 102 PHE A O 1
ATOM 812 N N . PHE A 1 103 ? 10.521 -10.273 -16.875 1.00 68.94 103 PHE A N 1
ATOM 813 C CA . PHE A 1 103 ? 11.130 -10.896 -18.067 1.00 68.94 103 PHE A CA 1
ATOM 814 C C . PHE A 1 103 ? 12.299 -11.838 -17.768 1.00 68.94 103 PHE A C 1
ATOM 816 O O . PHE A 1 103 ? 12.595 -12.715 -18.578 1.00 68.94 103 PHE A O 1
ATOM 823 N N . GLY A 1 104 ? 12.929 -11.709 -16.602 1.00 64.31 104 GLY A N 1
ATOM 824 C CA . GLY A 1 104 ? 13.933 -12.640 -16.096 1.00 64.31 104 GLY A CA 1
ATOM 825 C C . GLY A 1 104 ? 13.356 -14.010 -15.731 1.00 64.31 104 GLY A C 1
ATOM 826 O O . GLY A 1 104 ? 14.122 -14.917 -15.411 1.00 64.31 104 GLY A O 1
ATOM 827 N N . LYS A 1 105 ? 12.024 -14.176 -15.797 1.00 65.75 105 LYS A N 1
ATOM 828 C CA . LYS A 1 105 ? 11.291 -15.437 -15.593 1.00 65.75 105 LYS A CA 1
ATOM 829 C C . LYS A 1 105 ? 11.555 -16.107 -14.246 1.00 65.75 105 LYS A C 1
ATOM 831 O O . LYS A 1 105 ? 11.509 -17.327 -14.132 1.00 65.75 105 LYS A O 1
ATOM 836 N N . SER A 1 106 ? 11.860 -15.317 -13.220 1.00 73.19 106 SER A N 1
ATOM 837 C CA . SER A 1 106 ? 12.127 -15.881 -11.897 1.00 73.19 106 SER A CA 1
ATOM 838 C C . SER A 1 106 ? 10.845 -16.302 -11.174 1.00 73.19 106 SER A C 1
ATOM 840 O O . SER A 1 106 ? 10.904 -17.190 -10.328 1.00 73.19 106 SER A O 1
ATOM 842 N N . GLY A 1 107 ? 9.714 -15.632 -11.453 1.00 76.69 107 GLY A N 1
ATOM 843 C CA . GLY A 1 107 ? 8.448 -15.782 -10.718 1.00 76.69 107 GLY A CA 1
ATOM 844 C C . GLY A 1 107 ? 8.560 -15.487 -9.217 1.00 76.69 107 GLY A C 1
ATOM 845 O O . GLY A 1 107 ? 7.638 -15.750 -8.450 1.00 76.69 107 GLY A O 1
ATOM 846 N N . ARG A 1 108 ? 9.715 -14.982 -8.768 1.00 90.06 108 ARG A N 1
ATOM 847 C CA . ARG A 1 108 ? 10.037 -14.833 -7.352 1.00 90.06 108 ARG A CA 1
ATOM 848 C C . ARG A 1 108 ? 9.267 -13.653 -6.779 1.00 90.06 108 ARG A C 1
ATOM 850 O O . ARG A 1 108 ? 9.316 -12.565 -7.341 1.00 90.06 108 ARG A O 1
ATOM 857 N N . GLU A 1 109 ? 8.642 -13.847 -5.628 1.00 93.12 109 GLU A N 1
ATOM 858 C CA . GLU A 1 109 ? 8.012 -12.763 -4.874 1.00 93.12 109 GLU A CA 1
ATOM 859 C C . GLU A 1 109 ? 9.003 -11.618 -4.582 1.00 93.12 109 GLU A C 1
ATOM 861 O O . GLU A 1 109 ? 10.182 -11.861 -4.286 1.00 93.12 109 GLU A O 1
ATOM 866 N N . LEU A 1 110 ? 8.509 -10.377 -4.651 1.00 92.19 110 LEU A N 1
ATOM 867 C CA . LEU A 1 110 ? 9.225 -9.169 -4.249 1.00 92.19 110 LEU A CA 1
ATOM 868 C C . LEU A 1 110 ? 8.526 -8.477 -3.080 1.00 92.19 110 LEU A C 1
ATOM 870 O O . LEU A 1 110 ? 7.365 -8.082 -3.161 1.00 92.19 110 LEU A O 1
ATOM 874 N N . THR A 1 111 ? 9.267 -8.229 -2.008 1.00 94.62 111 THR A N 1
ATOM 875 C CA . THR A 1 111 ? 8.751 -7.459 -0.875 1.00 94.62 111 THR A CA 1
ATOM 876 C C . THR A 1 111 ? 8.855 -5.948 -1.117 1.00 94.62 111 THR A C 1
ATOM 878 O O . THR A 1 111 ? 9.757 -5.461 -1.802 1.00 94.62 111 THR A O 1
ATOM 881 N N . LEU A 1 112 ? 7.999 -5.146 -0.470 1.00 93.19 112 LEU A N 1
ATOM 882 C CA . LEU A 1 112 ? 8.087 -3.675 -0.504 1.00 93.19 112 LEU A CA 1
ATOM 883 C C . LEU A 1 112 ? 9.453 -3.137 -0.044 1.00 93.19 112 LEU A C 1
ATOM 885 O O . LEU A 1 112 ? 9.848 -2.034 -0.437 1.00 93.19 112 LEU A O 1
ATOM 889 N N . SER A 1 113 ? 10.149 -3.885 0.814 1.00 90.56 113 SER A N 1
ATOM 890 C CA . SER A 1 113 ? 11.490 -3.554 1.297 1.00 90.56 113 SER A CA 1
ATOM 891 C C . SER A 1 113 ? 12.543 -3.780 0.216 1.00 90.56 113 SER A C 1
ATOM 893 O O . SER A 1 113 ? 13.368 -2.898 0.003 1.00 90.56 113 SER A O 1
ATOM 895 N N . GLU A 1 114 ? 12.475 -4.897 -0.517 1.00 86.75 114 GLU A N 1
ATOM 896 C CA . GLU A 1 114 ? 13.338 -5.149 -1.683 1.00 86.75 114 GLU A CA 1
ATOM 897 C C . GLU A 1 114 ? 13.085 -4.148 -2.814 1.00 86.75 114 GLU A C 1
ATOM 899 O O . GLU A 1 114 ? 14.016 -3.723 -3.496 1.00 86.75 114 GLU A O 1
ATOM 904 N N . ILE A 1 115 ? 11.833 -3.714 -2.988 1.00 88.81 115 ILE A N 1
ATOM 905 C CA . ILE A 1 115 ? 11.492 -2.659 -3.949 1.00 88.81 115 ILE A CA 1
ATOM 906 C C . ILE A 1 115 ? 12.007 -1.285 -3.473 1.00 88.81 115 ILE A C 1
ATOM 908 O O . ILE A 1 115 ? 12.299 -0.400 -4.281 1.00 88.81 115 ILE A O 1
ATOM 912 N N . GLY A 1 116 ? 12.158 -1.094 -2.160 1.00 87.25 116 GLY A N 1
ATOM 913 C CA . GLY A 1 116 ? 12.617 0.158 -1.558 1.00 87.25 116 GLY A CA 1
ATOM 914 C C . GLY A 1 116 ? 11.513 1.211 -1.407 1.00 87.25 116 GLY A C 1
ATOM 915 O O . GLY A 1 116 ? 11.783 2.413 -1.460 1.00 87.25 116 GLY A O 1
ATOM 916 N N . VAL A 1 117 ? 10.254 0.786 -1.242 1.00 90.81 117 VAL A N 1
ATOM 917 C CA . VAL A 1 117 ? 9.092 1.683 -1.054 1.00 90.81 117 VAL A CA 1
ATOM 918 C C . VAL A 1 117 ? 8.305 1.437 0.232 1.00 90.81 117 VAL A C 1
ATOM 920 O O . VAL A 1 117 ? 7.317 2.133 0.468 1.00 90.81 117 VAL A O 1
ATOM 923 N N . HIS A 1 118 ? 8.751 0.513 1.086 1.00 93.00 118 HIS A N 1
ATOM 924 C CA . HIS A 1 118 ? 8.088 0.157 2.344 1.00 93.00 118 HIS A CA 1
ATOM 925 C C . HIS A 1 118 ? 7.706 1.378 3.204 1.00 93.00 118 HIS A C 1
ATOM 927 O O . HIS A 1 118 ? 6.522 1.645 3.415 1.00 93.00 118 HIS A O 1
ATOM 933 N N . ASP A 1 119 ? 8.690 2.178 3.629 1.00 92.56 119 ASP A N 1
ATOM 934 C CA . ASP A 1 119 ? 8.450 3.337 4.504 1.00 92.56 119 ASP A CA 1
ATOM 935 C C . ASP A 1 119 ? 7.618 4.426 3.825 1.00 92.56 119 ASP A C 1
ATOM 937 O O . ASP A 1 119 ? 6.822 5.120 4.462 1.00 92.56 119 ASP A O 1
ATOM 941 N N . ARG A 1 120 ? 7.758 4.559 2.503 1.00 92.44 120 ARG A N 1
ATOM 942 C CA . ARG A 1 120 ? 6.965 5.509 1.724 1.00 92.44 120 ARG A CA 1
ATOM 943 C C . ARG A 1 120 ? 5.492 5.119 1.728 1.00 92.44 120 ARG A C 1
ATOM 945 O O . ARG A 1 120 ? 4.652 5.984 1.956 1.00 92.44 120 ARG A O 1
ATOM 952 N N . ILE A 1 121 ? 5.175 3.847 1.490 1.00 93.94 121 ILE A N 1
ATOM 953 C CA . ILE A 1 121 ? 3.796 3.344 1.517 1.00 93.94 121 ILE A CA 1
ATOM 954 C C . ILE A 1 121 ? 3.219 3.475 2.924 1.00 93.94 121 ILE A C 1
ATOM 956 O O . ILE A 1 121 ? 2.131 4.029 3.078 1.00 93.94 121 ILE A O 1
ATOM 960 N N . ARG A 1 122 ? 3.980 3.083 3.950 1.00 95.38 122 ARG A N 1
ATOM 961 C CA . ARG A 1 122 ? 3.606 3.277 5.355 1.00 95.38 122 ARG A CA 1
ATOM 962 C C . ARG A 1 122 ? 3.253 4.740 5.658 1.00 95.38 122 ARG A C 1
ATOM 964 O O . ARG A 1 122 ? 2.204 5.008 6.238 1.00 95.38 122 ARG A O 1
ATOM 971 N N . GLY A 1 123 ? 4.065 5.693 5.196 1.00 95.00 123 GLY A N 1
ATOM 972 C CA . GLY A 1 123 ? 3.787 7.126 5.340 1.00 95.00 123 GLY A CA 1
ATOM 973 C C . GLY A 1 123 ? 2.541 7.601 4.578 1.00 95.00 123 GLY A C 1
ATOM 974 O O . GLY A 1 123 ? 1.780 8.425 5.085 1.00 95.00 123 GLY A O 1
ATOM 975 N N . LEU A 1 124 ? 2.276 7.060 3.385 1.00 94.25 124 LEU A N 1
ATOM 976 C CA . LEU A 1 124 ? 1.075 7.388 2.604 1.00 94.25 124 LEU A CA 1
ATOM 977 C C . LEU A 1 124 ? -0.220 6.952 3.302 1.00 94.25 124 LEU A C 1
ATOM 979 O O . LEU A 1 124 ? -1.222 7.655 3.203 1.00 94.25 124 LEU A O 1
ATOM 983 N N . MET A 1 125 ? -0.202 5.859 4.071 1.00 94.69 125 MET A N 1
ATOM 984 C CA . MET A 1 125 ? -1.368 5.415 4.853 1.00 94.69 125 MET A CA 1
ATOM 985 C C . MET A 1 125 ? -1.832 6.438 5.887 1.00 94.69 125 MET A C 1
ATOM 987 O O . MET A 1 125 ? -3.017 6.483 6.231 1.00 94.69 125 MET A O 1
ATOM 991 N N . GLN A 1 126 ? -0.890 7.242 6.378 1.00 94.69 126 GLN A N 1
ATOM 992 C CA . GLN A 1 126 ? -1.094 8.263 7.401 1.00 94.69 126 GLN A CA 1
ATOM 993 C C . GLN A 1 126 ? -1.364 9.644 6.807 1.00 94.69 126 GLN A C 1
ATOM 995 O O . GLN A 1 126 ? -1.921 10.503 7.488 1.00 94.69 126 GLN A O 1
ATOM 1000 N N . LYS A 1 127 ? -1.008 9.857 5.538 1.00 94.31 127 LYS A N 1
ATOM 1001 C CA . LYS A 1 127 ? -1.089 11.149 4.862 1.00 94.31 127 LYS A CA 1
ATOM 1002 C C . LYS A 1 127 ? -2.531 11.464 4.431 1.00 94.31 127 LYS A C 1
ATOM 1004 O O . LYS A 1 127 ? -3.093 10.732 3.613 1.00 94.31 127 LYS A O 1
ATOM 1009 N N . PRO A 1 128 ? -3.130 12.569 4.909 1.00 93.12 128 PRO A N 1
ATOM 1010 C CA . PRO A 1 128 ? -4.401 13.045 4.378 1.00 93.12 128 PRO A CA 1
ATOM 1011 C C . PRO A 1 128 ? -4.287 13.381 2.889 1.00 93.12 128 PRO A C 1
ATOM 1013 O O . PRO A 1 128 ? -3.268 13.924 2.456 1.00 93.12 128 PRO A O 1
ATOM 1016 N N . GLY A 1 129 ? -5.309 13.067 2.095 1.00 88.00 129 GLY A N 1
ATOM 1017 C CA . GLY A 1 129 ? -5.270 13.337 0.653 1.00 88.00 129 GLY A CA 1
ATOM 1018 C C . GLY A 1 129 ? -4.675 12.213 -0.200 1.00 88.00 129 GLY A C 1
ATOM 1019 O O . GLY A 1 129 ? -4.852 12.212 -1.418 1.00 88.00 129 GLY A O 1
ATOM 1020 N N . ALA A 1 130 ? -3.954 11.264 0.410 1.00 89.94 130 ALA A N 1
ATOM 1021 C CA . ALA A 1 130 ? -3.298 10.191 -0.327 1.00 89.94 130 ALA A CA 1
ATOM 1022 C C . ALA A 1 130 ? -4.312 9.260 -1.010 1.00 89.94 130 ALA A C 1
ATOM 1024 O O . ALA A 1 130 ? -5.429 9.049 -0.530 1.00 89.94 130 ALA A O 1
ATOM 1025 N N . PHE A 1 131 ? -3.891 8.685 -2.132 1.00 87.62 131 PHE A N 1
ATOM 1026 C CA . PHE A 1 131 ? -4.665 7.817 -3.012 1.00 87.62 131 PHE A CA 1
ATOM 1027 C C . PHE A 1 131 ? -5.923 8.501 -3.564 1.00 87.62 131 PHE A C 1
ATOM 1029 O O . PHE A 1 131 ? -6.962 7.864 -3.734 1.00 87.62 131 PHE A O 1
ATOM 1036 N N . GLY A 1 132 ? -5.840 9.815 -3.808 1.00 81.56 132 GLY A N 1
ATOM 1037 C CA . GLY A 1 132 ? -6.940 10.621 -4.348 1.00 81.56 132 GLY A CA 1
ATOM 1038 C C . GLY A 1 132 ? -8.129 10.781 -3.395 1.00 81.56 132 GLY A C 1
ATOM 1039 O O . GLY A 1 132 ? -9.233 11.096 -3.841 1.00 81.56 132 GLY A O 1
ATOM 1040 N N . ARG A 1 133 ? -7.942 10.539 -2.091 1.00 81.69 133 ARG A N 1
ATOM 1041 C CA . ARG A 1 133 ? -9.018 10.648 -1.101 1.00 81.69 133 ARG A CA 1
ATOM 1042 C C . ARG A 1 133 ? -9.176 12.097 -0.635 1.00 81.69 133 ARG A C 1
ATOM 1044 O O . ARG A 1 133 ? -8.222 12.631 -0.088 1.00 81.69 133 ARG A O 1
ATOM 1051 N N . PRO A 1 134 ? -10.357 12.722 -0.759 1.00 77.69 134 PRO A N 1
ATOM 1052 C CA . PRO A 1 134 ? -10.535 14.127 -0.382 1.00 77.69 134 PRO A CA 1
ATOM 1053 C C . PRO A 1 134 ? -10.481 14.369 1.135 1.00 77.69 134 PRO A C 1
ATOM 1055 O O . PRO A 1 134 ? -10.129 15.464 1.564 1.00 77.69 134 PRO A O 1
ATOM 1058 N N . GLU A 1 135 ? -10.796 13.359 1.952 1.00 83.44 135 GLU A N 1
ATOM 1059 C CA . GLU A 1 135 ? -10.924 13.502 3.404 1.00 83.44 135 GLU A CA 1
ATOM 1060 C C . GLU A 1 135 ? -10.143 12.425 4.164 1.00 83.44 135 GLU A C 1
ATOM 1062 O O . GLU A 1 135 ? -10.299 11.223 3.917 1.00 83.44 135 GLU A O 1
ATOM 1067 N N . GLY A 1 136 ? -9.342 12.880 5.134 1.00 89.44 136 GLY A N 1
ATOM 1068 C CA . GLY A 1 136 ? -8.578 12.033 6.047 1.00 89.44 136 GLY A CA 1
ATOM 1069 C C . GLY A 1 136 ? -7.502 11.179 5.372 1.00 89.44 136 GLY A C 1
ATOM 1070 O O . GLY A 1 136 ? -7.248 11.266 4.170 1.00 89.44 136 GLY A O 1
ATOM 1071 N N . SER A 1 137 ? -6.844 10.354 6.181 1.00 94.44 137 SER A N 1
ATOM 1072 C CA . SER A 1 137 ? -5.946 9.297 5.724 1.00 94.44 137 SER A CA 1
ATOM 1073 C C . SER A 1 137 ? -6.646 7.939 5.788 1.00 94.44 137 SER A C 1
ATOM 1075 O O . SER A 1 137 ? -7.729 7.801 6.369 1.00 94.44 137 SER A O 1
ATOM 1077 N N . ILE A 1 138 ? -6.043 6.904 5.196 1.00 94.31 138 ILE A N 1
ATOM 1078 C CA . ILE A 1 138 ? -6.594 5.545 5.301 1.00 94.31 138 ILE A CA 1
ATOM 1079 C C . ILE A 1 138 ? -6.627 5.114 6.770 1.00 94.31 138 ILE A C 1
ATOM 1081 O O . ILE A 1 138 ? -7.642 4.587 7.228 1.00 94.31 138 ILE A O 1
ATOM 1085 N N . GLN A 1 139 ? -5.561 5.406 7.521 1.00 95.44 139 GLN A N 1
ATOM 1086 C CA . GLN A 1 139 ? -5.496 5.076 8.940 1.00 95.44 139 GLN A CA 1
ATOM 1087 C C . GLN A 1 139 ? -6.536 5.842 9.763 1.00 95.44 139 GLN A C 1
ATOM 1089 O O . GLN A 1 139 ? -7.241 5.221 10.555 1.00 95.44 139 GLN A O 1
ATOM 1094 N N . SER A 1 140 ? -6.680 7.161 9.583 1.00 95.56 140 SER A N 1
ATOM 1095 C CA . SER A 1 140 ? -7.641 7.940 10.380 1.00 95.56 140 SER A CA 1
ATOM 1096 C C . SER A 1 140 ? -9.081 7.502 10.113 1.00 95.56 140 SER A C 1
ATOM 1098 O O . SER A 1 140 ? -9.895 7.432 11.034 1.00 95.56 140 SER A O 1
ATOM 1100 N N . ARG A 1 141 ? -9.391 7.149 8.859 1.00 95.25 141 ARG A N 1
ATOM 1101 C CA . ARG A 1 141 ? -10.693 6.590 8.499 1.00 95.25 141 ARG A CA 1
ATOM 1102 C C . ARG A 1 141 ? -10.914 5.244 9.170 1.00 95.25 141 ARG A C 1
ATOM 1104 O O . ARG A 1 141 ? -11.962 5.052 9.772 1.00 95.25 141 ARG A O 1
ATOM 1111 N N . PHE A 1 142 ? -9.948 4.335 9.093 1.00 96.44 142 PHE A N 1
ATOM 1112 C CA . PHE A 1 142 ? -10.098 3.023 9.711 1.00 96.44 142 PHE A CA 1
ATOM 1113 C C . PHE A 1 142 ? -10.256 3.123 11.237 1.00 96.44 142 PHE A C 1
ATOM 1115 O O . PHE A 1 142 ? -11.133 2.478 11.804 1.00 96.44 142 PHE A O 1
ATOM 1122 N N . ILE A 1 143 ? -9.509 4.020 11.890 1.00 96.75 143 ILE A N 1
ATOM 1123 C CA . ILE A 1 143 ? -9.704 4.349 13.311 1.00 96.75 143 ILE A CA 1
ATOM 1124 C C . ILE A 1 143 ? -11.133 4.842 13.567 1.00 96.75 143 ILE A C 1
ATOM 1126 O O . ILE A 1 143 ? -11.789 4.341 14.474 1.00 96.75 143 ILE A O 1
ATOM 1130 N N . SER A 1 144 ? -11.652 5.755 12.742 1.00 96.31 144 SER A N 1
ATOM 1131 C CA . SER A 1 144 ? -13.022 6.271 12.894 1.00 96.31 144 SER A CA 1
ATOM 1132 C C . SER A 1 144 ? -14.077 5.165 12.767 1.00 96.31 144 SER A C 1
ATOM 1134 O O . SER A 1 144 ? -15.077 5.173 13.478 1.00 96.31 144 SER A O 1
ATOM 1136 N N . GLN A 1 145 ? -13.838 4.180 11.899 1.00 96.38 145 GLN A N 1
ATOM 1137 C CA . GLN A 1 145 ? -14.718 3.022 11.707 1.00 96.38 145 GLN A CA 1
ATOM 1138 C C . GLN A 1 145 ? -14.684 2.047 12.887 1.00 96.38 145 GLN A C 1
ATOM 1140 O O . GLN A 1 145 ? -15.703 1.447 13.224 1.00 96.38 145 GLN A O 1
ATOM 1145 N N . ILE A 1 146 ? -13.535 1.920 13.551 1.00 96.50 146 ILE A N 1
ATOM 1146 C CA . ILE A 1 146 ? -13.438 1.199 14.824 1.00 96.50 146 ILE A CA 1
ATOM 1147 C C . ILE A 1 146 ? -14.212 1.964 15.905 1.00 96.50 146 ILE A C 1
ATOM 1149 O O . ILE A 1 146 ? -15.001 1.370 16.637 1.00 96.50 146 ILE A O 1
ATOM 1153 N N . GLN A 1 147 ? -14.036 3.287 15.984 1.00 96.81 147 GLN A N 1
ATOM 1154 C CA . GLN A 1 147 ? -14.697 4.138 16.980 1.00 96.81 147 GLN A CA 1
ATOM 1155 C C . GLN A 1 147 ? -16.220 4.182 16.829 1.00 96.81 147 GLN A C 1
ATOM 1157 O O . GLN A 1 147 ? -16.913 4.334 17.831 1.00 96.81 147 GLN A O 1
ATOM 1162 N N . SER A 1 148 ? -16.742 4.030 15.610 1.00 96.69 148 SER A N 1
ATOM 1163 C CA . SER A 1 148 ? -18.181 3.920 15.347 1.00 96.69 148 SER A CA 1
ATOM 1164 C C . SER A 1 148 ? -18.728 2.498 15.522 1.00 96.69 148 SER A C 1
ATOM 1166 O O . SER A 1 148 ? -19.943 2.301 15.481 1.00 96.69 148 SER A O 1
ATOM 1168 N N . GLY A 1 149 ? -17.857 1.503 15.729 1.00 95.56 149 GLY A N 1
ATOM 1169 C CA . GLY A 1 149 ? -18.236 0.094 15.817 1.00 95.56 149 GLY A CA 1
ATOM 1170 C C . GLY A 1 149 ? -18.652 -0.520 14.479 1.00 95.56 149 GLY A C 1
ATOM 1171 O O . GLY A 1 149 ? -19.380 -1.510 14.476 1.00 95.56 149 GLY A O 1
ATOM 1172 N N . GLU A 1 150 ? -18.228 0.062 13.355 1.00 96.88 150 GLU A N 1
ATOM 1173 C CA . GLU A 1 150 ? -18.534 -0.439 12.011 1.00 96.88 150 GLU A CA 1
ATOM 1174 C C . GLU A 1 150 ? -17.746 -1.719 11.700 1.00 96.88 150 GLU A C 1
ATOM 1176 O O . GLU A 1 150 ? -18.313 -2.683 11.193 1.00 96.88 150 GLU A O 1
ATOM 1181 N N . ARG A 1 151 ? -16.435 -1.725 11.980 1.00 95.94 151 ARG A N 1
ATOM 1182 C CA . ARG A 1 151 ? -15.520 -2.828 11.638 1.00 95.94 151 ARG A CA 1
ATOM 1183 C C . ARG A 1 151 ? -14.211 -2.759 12.428 1.00 95.94 151 ARG A C 1
ATOM 1185 O O . ARG A 1 151 ? -13.823 -1.689 12.888 1.00 95.94 151 ARG A O 1
ATOM 1192 N N . ILE A 1 152 ? -13.501 -3.887 12.517 1.00 96.75 152 ILE A N 1
ATOM 1193 C CA . ILE A 1 152 ? -12.137 -3.995 13.088 1.00 96.75 152 ILE A CA 1
ATOM 1194 C C . ILE A 1 152 ? -11.098 -4.496 12.074 1.00 96.75 152 ILE A C 1
ATOM 1196 O O . ILE A 1 152 ? -9.952 -4.794 12.425 1.00 96.75 152 ILE A O 1
ATOM 1200 N N . ASP A 1 153 ? -11.503 -4.594 10.814 1.00 97.00 153 ASP A N 1
ATOM 1201 C CA . ASP A 1 153 ? -10.645 -4.848 9.671 1.00 97.00 153 ASP A CA 1
ATOM 1202 C C . ASP A 1 153 ? -11.182 -4.203 8.407 1.00 97.00 153 ASP A C 1
ATOM 1204 O O . ASP A 1 153 ? -12.332 -3.765 8.331 1.00 97.00 153 ASP A O 1
ATOM 1208 N N . PHE A 1 154 ? -10.307 -4.106 7.420 1.00 96.25 154 PHE A N 1
ATOM 1209 C CA . PHE A 1 154 ? -10.663 -3.699 6.081 1.00 96.25 154 PHE A CA 1
ATOM 1210 C C . PHE A 1 154 ? -9.773 -4.400 5.066 1.00 96.25 154 PHE A C 1
ATOM 1212 O O . PHE A 1 154 ? -8.642 -4.779 5.365 1.00 96.25 154 PHE A O 1
ATOM 1219 N N . GLU A 1 155 ? -10.269 -4.460 3.839 1.00 96.38 155 GLU A N 1
ATOM 1220 C CA . GLU A 1 155 ? -9.513 -4.801 2.646 1.00 96.38 155 GLU A CA 1
ATOM 1221 C C . GLU A 1 155 ? -10.028 -3.907 1.517 1.00 96.38 155 GLU A C 1
ATOM 1223 O O . GLU A 1 155 ? -11.231 -3.859 1.268 1.00 96.38 155 GLU A O 1
ATOM 1228 N N . ASN A 1 156 ? -9.147 -3.135 0.883 1.00 93.12 156 ASN A N 1
ATOM 1229 C CA . ASN A 1 156 ? -9.510 -2.256 -0.228 1.00 93.12 156 ASN A CA 1
ATOM 1230 C C . ASN A 1 156 ? -8.389 -2.226 -1.272 1.00 93.12 156 ASN A C 1
ATOM 1232 O O . ASN A 1 156 ? -7.217 -2.391 -0.938 1.00 93.12 156 ASN A O 1
ATOM 1236 N N . ASN A 1 157 ? -8.750 -1.923 -2.519 1.00 90.50 157 ASN A N 1
ATOM 1237 C CA . ASN A 1 157 ? -7.790 -1.639 -3.583 1.00 90.50 157 ASN A CA 1
ATOM 1238 C C . ASN A 1 157 ? -7.482 -0.138 -3.640 1.00 90.50 157 ASN A C 1
ATOM 1240 O O . ASN A 1 157 ? -8.387 0.695 -3.540 1.00 90.50 157 ASN A O 1
ATOM 1244 N N . TYR A 1 158 ? -6.210 0.200 -3.832 1.00 89.12 158 TYR A N 1
ATOM 1245 C CA . TYR A 1 158 ? -5.721 1.572 -3.942 1.00 89.12 158 TYR A CA 1
ATOM 1246 C C . TYR A 1 158 ? -4.862 1.735 -5.192 1.00 89.12 158 TYR A C 1
ATOM 1248 O O . TYR A 1 158 ? -4.089 0.849 -5.541 1.00 89.12 158 TYR A O 1
ATOM 1256 N N . ASN A 1 159 ? -4.972 2.890 -5.850 1.00 86.62 159 ASN A N 1
ATOM 1257 C CA . ASN A 1 159 ? -4.154 3.226 -7.012 1.00 86.62 159 ASN A CA 1
ATOM 1258 C C . ASN A 1 159 ? -2.876 3.955 -6.564 1.00 86.62 159 ASN A C 1
ATOM 1260 O O . ASN A 1 159 ? -2.879 5.169 -6.349 1.00 86.62 159 ASN A O 1
ATOM 1264 N N . PHE A 1 160 ? -1.780 3.210 -6.429 1.00 86.38 160 PHE A N 1
ATOM 1265 C CA . PHE A 1 160 ? -0.448 3.715 -6.085 1.00 86.38 160 PHE A CA 1
ATOM 1266 C C . PHE A 1 160 ? 0.153 4.578 -7.195 1.00 86.38 160 PHE A C 1
ATOM 1268 O O . PHE A 1 160 ? 0.946 5.483 -6.914 1.00 86.38 160 PHE A O 1
ATOM 1275 N N . GLY A 1 161 ? -0.302 4.399 -8.436 1.00 79.00 161 GLY A N 1
ATOM 1276 C CA . GLY A 1 161 ? 0.030 5.270 -9.557 1.00 79.00 161 GLY A CA 1
ATOM 1277 C C . GLY A 1 161 ? -0.375 6.735 -9.340 1.00 79.00 161 GLY A C 1
ATOM 1278 O O . GLY A 1 161 ? 0.226 7.621 -9.952 1.00 79.00 161 GLY A O 1
ATOM 1279 N N . LEU A 1 162 ? -1.330 7.036 -8.453 1.00 80.94 162 LEU A N 1
ATOM 1280 C CA . LEU A 1 162 ? -1.654 8.418 -8.061 1.00 80.94 162 LEU A CA 1
ATOM 1281 C C . LEU A 1 162 ? -0.573 9.049 -7.171 1.00 80.94 162 LEU A C 1
ATOM 1283 O O . LEU A 1 162 ? -0.359 10.255 -7.228 1.00 80.94 162 LEU A O 1
ATOM 1287 N N . GLU A 1 163 ? 0.153 8.233 -6.407 1.00 84.88 163 GLU A N 1
ATOM 1288 C CA . GLU A 1 163 ? 1.151 8.681 -5.429 1.00 84.88 163 GLU A CA 1
ATOM 1289 C C . GLU A 1 163 ? 2.583 8.676 -5.974 1.00 84.88 163 GLU A C 1
ATOM 1291 O O . GLU A 1 163 ? 3.546 8.913 -5.234 1.00 84.88 163 GLU A O 1
ATOM 1296 N N . LYS A 1 164 ? 2.755 8.412 -7.272 1.00 77.19 164 LYS A N 1
ATOM 1297 C CA . LYS A 1 164 ? 4.059 8.455 -7.937 1.00 77.19 164 LYS A CA 1
ATOM 1298 C C . LYS A 1 164 ? 4.669 9.858 -7.882 1.00 77.19 164 LYS A C 1
ATOM 1300 O O . LYS A 1 164 ? 4.025 10.861 -8.169 1.00 77.19 164 LYS A O 1
ATOM 1305 N N . ASN A 1 165 ? 5.966 9.921 -7.611 1.00 70.06 165 ASN A N 1
ATOM 1306 C CA . ASN A 1 165 ? 6.763 11.123 -7.824 1.00 70.06 165 ASN A CA 1
ATOM 1307 C C . ASN A 1 165 ? 7.095 11.279 -9.315 1.00 70.06 165 ASN A C 1
ATOM 1309 O O . ASN A 1 165 ? 7.224 12.394 -9.821 1.00 70.06 165 ASN A O 1
ATOM 1313 N N . VAL A 1 166 ? 7.284 10.151 -10.010 1.00 63.25 166 VAL A N 1
ATOM 1314 C CA . VAL A 1 166 ? 7.795 10.104 -11.381 1.00 63.25 166 VAL A CA 1
ATOM 1315 C C . VAL A 1 166 ? 6.964 9.126 -12.224 1.00 63.25 166 VAL A C 1
ATOM 1317 O O . VAL A 1 166 ? 6.899 7.949 -11.888 1.00 63.25 166 VAL A O 1
ATOM 1320 N N . PRO A 1 167 ? 6.330 9.562 -13.327 1.00 59.97 167 PRO A N 1
ATOM 1321 C CA . PRO A 1 167 ? 5.682 8.664 -14.271 1.00 59.97 167 PRO A CA 1
ATOM 1322 C C . PRO A 1 167 ? 6.659 7.641 -14.807 1.00 59.97 167 PRO A C 1
ATOM 1324 O O . PRO A 1 167 ? 7.821 7.965 -15.076 1.00 59.97 167 PRO A O 1
ATOM 1327 N N . ILE A 1 168 ? 6.148 6.438 -15.026 1.00 63.41 168 ILE A N 1
ATOM 1328 C CA . ILE A 1 168 ? 6.875 5.328 -15.615 1.00 63.41 168 ILE A CA 1
ATOM 1329 C C . ILE A 1 168 ? 7.944 4.809 -14.668 1.00 63.41 168 ILE A C 1
ATOM 1331 O O . ILE A 1 168 ? 7.747 3.693 -14.256 1.00 63.41 168 ILE A O 1
ATOM 1335 N N . TYR A 1 169 ? 8.982 5.562 -14.266 1.00 66.50 169 TYR A N 1
ATOM 1336 C CA . TYR A 1 169 ? 10.148 5.089 -13.483 1.00 66.50 169 TYR A CA 1
ATOM 1337 C C . TYR A 1 169 ? 9.872 4.789 -11.993 1.00 66.50 169 TYR A C 1
ATOM 1339 O O . TYR A 1 169 ? 10.576 3.984 -11.382 1.00 66.50 169 TYR A O 1
ATOM 1347 N N . ASP A 1 170 ? 8.900 5.463 -11.369 1.00 73.88 170 ASP A N 1
ATOM 1348 C CA . ASP A 1 170 ? 8.633 5.296 -9.934 1.00 73.88 170 ASP A CA 1
ATOM 1349 C C . ASP A 1 170 ? 8.092 3.884 -9.632 1.00 73.88 170 ASP A C 1
ATOM 1351 O O . ASP A 1 170 ? 7.166 3.441 -10.312 1.00 73.88 170 ASP A O 1
ATOM 1355 N N . PRO A 1 171 ? 8.595 3.183 -8.603 1.00 82.75 171 PRO A N 1
ATOM 1356 C CA . PRO A 1 171 ? 8.084 1.858 -8.268 1.00 82.75 171 PRO A CA 1
ATOM 1357 C C . PRO A 1 171 ? 6.588 1.856 -7.914 1.00 82.75 171 PRO A C 1
ATOM 1359 O O . PRO A 1 171 ? 5.903 0.890 -8.215 1.00 82.75 171 PRO A O 1
ATOM 1362 N N . LEU A 1 172 ? 6.036 2.947 -7.361 1.00 85.75 172 LEU A N 1
ATOM 1363 C CA . LEU A 1 172 ? 4.591 3.047 -7.095 1.00 85.75 172 LEU A CA 1
ATOM 1364 C C . LEU A 1 172 ? 3.747 3.128 -8.371 1.00 85.75 172 LEU A C 1
ATOM 1366 O O . LEU A 1 172 ? 2.590 2.727 -8.364 1.00 85.75 172 LEU A O 1
ATOM 1370 N N . TRP A 1 173 ? 4.315 3.648 -9.463 1.00 78.75 173 TRP A N 1
ATOM 1371 C CA . TRP A 1 173 ? 3.691 3.513 -10.778 1.00 78.75 173 TRP A CA 1
ATOM 1372 C C . TRP A 1 173 ? 3.728 2.057 -11.225 1.00 78.75 173 TRP A C 1
ATOM 1374 O O . TRP A 1 173 ? 2.724 1.539 -11.687 1.00 78.75 173 TRP A O 1
ATOM 1384 N N . GLY A 1 174 ? 4.877 1.413 -11.020 1.00 76.44 174 GLY A N 1
ATOM 1385 C CA . GLY A 1 174 ? 5.100 0.008 -11.314 1.00 76.44 174 GLY A CA 1
ATOM 1386 C C . GLY A 1 174 ? 4.097 -0.953 -10.649 1.00 76.44 174 GLY A C 1
ATOM 1387 O O . GLY A 1 174 ? 3.582 -1.856 -11.294 1.00 76.44 174 GLY A O 1
ATOM 1388 N N . ILE A 1 175 ? 3.798 -0.704 -9.372 1.00 86.31 175 ILE A N 1
ATOM 1389 C CA . ILE A 1 175 ? 2.792 -1.433 -8.582 1.00 86.31 175 ILE A CA 1
ATOM 1390 C C . ILE A 1 175 ? 1.366 -1.148 -9.084 1.00 86.31 175 ILE A C 1
ATOM 1392 O O . ILE A 1 175 ? 0.478 -1.973 -8.944 1.00 86.31 175 ILE A O 1
ATOM 1396 N N . GLY A 1 176 ? 1.107 0.035 -9.651 1.00 82.62 176 GLY A N 1
ATOM 1397 C CA . GLY A 1 176 ? -0.209 0.365 -10.195 1.00 82.62 176 GLY A CA 1
ATOM 1398 C C . GLY A 1 176 ? -1.318 0.320 -9.138 1.00 82.62 176 GLY A C 1
ATOM 1399 O O . GLY A 1 176 ? -1.387 1.191 -8.265 1.00 82.62 176 GLY A O 1
ATOM 1400 N N . GLY A 1 177 ? -2.229 -0.646 -9.252 1.00 84.75 177 GLY A N 1
ATOM 1401 C CA . GLY A 1 177 ? -3.326 -0.862 -8.314 1.00 84.75 177 GLY A CA 1
ATOM 1402 C C . GLY A 1 177 ? -3.050 -2.049 -7.400 1.00 84.75 177 GLY A C 1
ATOM 1403 O O . GLY A 1 177 ? -3.024 -3.166 -7.881 1.00 84.75 177 GLY A O 1
ATOM 1404 N N . ALA A 1 178 ? -2.944 -1.827 -6.090 1.00 89.81 178 ALA A N 1
ATOM 1405 C CA . ALA A 1 178 ? -2.668 -2.898 -5.134 1.00 89.81 178 ALA A CA 1
ATOM 1406 C C . ALA A 1 178 ? -3.700 -2.955 -4.010 1.00 89.81 178 ALA A C 1
ATOM 1408 O O . ALA A 1 178 ? -4.320 -1.950 -3.633 1.00 89.81 178 ALA A O 1
ATOM 1409 N N . LYS A 1 179 ? -3.859 -4.149 -3.445 1.00 94.69 179 LYS A N 1
ATOM 1410 C CA . LYS A 1 179 ? -4.741 -4.410 -2.317 1.00 94.69 179 LYS A CA 1
ATOM 1411 C C . LYS A 1 179 ? -4.008 -4.114 -1.016 1.00 94.69 179 LYS A C 1
ATOM 1413 O O . LYS A 1 179 ? -2.913 -4.618 -0.782 1.00 94.69 179 LYS A O 1
ATOM 1418 N N . ILE A 1 180 ? -4.637 -3.341 -0.135 1.00 95.94 180 ILE A N 1
ATOM 1419 C CA . ILE A 1 180 ? -4.191 -3.174 1.249 1.00 95.94 180 ILE A CA 1
ATOM 1420 C C . ILE A 1 180 ? -5.297 -3.654 2.174 1.00 95.94 180 ILE A C 1
ATOM 1422 O O . ILE A 1 180 ? -6.452 -3.231 2.063 1.00 95.94 180 ILE A O 1
ATOM 1426 N N . SER A 1 181 ? -4.914 -4.490 3.128 1.00 97.62 181 SER A N 1
ATOM 1427 C CA . SER A 1 181 ? -5.740 -4.878 4.259 1.00 97.62 181 SER A CA 1
ATOM 1428 C C . SER A 1 181 ? -5.151 -4.363 5.565 1.00 97.62 181 SER A C 1
ATOM 1430 O O . SER A 1 181 ? -3.947 -4.119 5.676 1.00 97.62 181 SER A O 1
ATOM 1432 N N . GLY A 1 182 ? -6.012 -4.180 6.559 1.00 97.56 182 GLY A N 1
ATOM 1433 C CA . GLY A 1 182 ? -5.620 -3.836 7.918 1.00 97.56 182 GLY A CA 1
ATOM 1434 C C . GLY A 1 182 ? -6.513 -4.546 8.921 1.00 97.56 182 GLY A C 1
ATOM 1435 O O . GLY A 1 182 ? -7.717 -4.634 8.711 1.00 97.56 182 GLY A O 1
ATOM 1436 N N . SER A 1 183 ? -5.938 -5.047 10.012 1.00 97.50 183 SER A N 1
ATOM 1437 C CA . SER A 1 183 ? -6.680 -5.713 11.087 1.00 97.50 183 SER A CA 1
ATOM 1438 C C . SER A 1 183 ? -6.183 -5.266 12.452 1.00 97.50 183 SER A C 1
ATOM 1440 O O . SER A 1 183 ? -4.986 -5.361 12.737 1.00 97.50 183 SER A O 1
ATOM 1442 N N . LEU A 1 184 ? -7.108 -4.845 13.314 1.00 97.25 184 LEU A N 1
ATOM 1443 C CA . LEU A 1 184 ? -6.819 -4.538 14.711 1.00 97.25 184 LEU A CA 1
ATOM 1444 C C . LEU A 1 184 ? -6.686 -5.839 15.523 1.00 97.25 184 LEU A C 1
ATOM 1446 O O . LEU A 1 184 ? -7.600 -6.660 15.543 1.00 97.25 184 LEU A O 1
ATOM 1450 N N . THR A 1 185 ? -5.553 -6.028 16.198 1.00 95.56 185 THR A N 1
ATOM 1451 C CA . THR A 1 185 ? -5.288 -7.159 17.106 1.00 95.56 185 THR A CA 1
ATOM 1452 C C . THR A 1 185 ? -4.622 -6.679 18.395 1.00 95.56 185 THR A C 1
ATOM 1454 O O . THR A 1 185 ? -4.341 -5.491 18.551 1.00 95.56 185 THR A O 1
ATOM 1457 N N . ASN A 1 186 ? -4.345 -7.609 19.321 1.00 94.69 186 ASN A N 1
ATOM 1458 C CA . ASN A 1 186 ? -3.693 -7.328 20.610 1.00 94.69 186 ASN A CA 1
ATOM 1459 C C . ASN A 1 186 ? -4.407 -6.224 21.398 1.00 94.69 186 ASN A C 1
ATOM 1461 O O . ASN A 1 186 ? -3.776 -5.330 21.953 1.00 94.69 186 ASN A O 1
ATOM 1465 N N . VAL A 1 187 ? -5.740 -6.270 21.383 1.00 95.56 187 VAL A N 1
ATOM 1466 C CA . VAL A 1 187 ? -6.562 -5.201 21.935 1.00 95.56 187 VAL A CA 1
ATOM 1467 C C . VAL A 1 187 ? -6.633 -5.299 23.452 1.00 95.56 187 VAL A C 1
ATOM 1469 O O . VAL A 1 187 ? -6.986 -6.345 23.997 1.00 95.56 187 VAL A O 1
ATOM 1472 N N . SER A 1 188 ? -6.370 -4.180 24.116 1.00 95.25 188 SER A N 1
ATOM 1473 C CA . SER A 1 188 ? -6.715 -3.942 25.512 1.00 95.25 188 SER A CA 1
ATOM 1474 C C . SER A 1 188 ? -7.630 -2.724 25.604 1.00 95.25 188 SER A C 1
ATOM 1476 O O . SER A 1 188 ? -7.538 -1.793 24.802 1.00 95.25 188 SER A O 1
ATOM 1478 N N . ALA A 1 189 ? -8.549 -2.740 26.564 1.00 95.50 189 ALA A N 1
ATOM 1479 C CA . ALA A 1 189 ? -9.487 -1.650 26.771 1.00 95.50 189 ALA A CA 1
ATOM 1480 C C . ALA A 1 189 ? -9.578 -1.324 28.257 1.00 95.50 189 ALA A C 1
ATOM 1482 O O . ALA A 1 189 ? -9.839 -2.202 29.079 1.00 95.50 189 ALA A O 1
ATOM 1483 N N . GLU A 1 190 ? -9.384 -0.053 28.584 1.00 96.12 190 GLU A N 1
ATOM 1484 C CA . GLU A 1 190 ? -9.519 0.478 29.935 1.00 96.12 190 GLU A CA 1
ATOM 1485 C C . GLU A 1 190 ? -10.738 1.396 29.987 1.00 96.12 190 GLU A C 1
ATOM 1487 O O . GLU A 1 190 ? -10.914 2.257 29.122 1.00 96.12 190 GLU A O 1
ATOM 1492 N N . LYS A 1 191 ? -11.606 1.210 30.984 1.00 94.44 191 LYS A N 1
ATOM 1493 C CA . LYS A 1 191 ? -12.787 2.058 31.151 1.00 94.44 191 LYS A CA 1
ATOM 1494 C C . LYS A 1 191 ? -12.361 3.432 31.670 1.00 94.44 191 LYS A C 1
ATOM 1496 O O . LYS A 1 191 ? -11.770 3.533 32.739 1.00 94.44 191 LYS A O 1
ATOM 1501 N N . VAL A 1 192 ? -12.704 4.487 30.936 1.00 93.19 192 VAL A N 1
ATOM 1502 C CA . VAL A 1 192 ? -12.404 5.884 31.268 1.00 93.19 192 VAL A CA 1
ATOM 1503 C C . VAL A 1 192 ? -13.674 6.713 31.085 1.00 93.19 192 VAL A C 1
ATOM 1505 O O . VAL A 1 192 ? -14.086 7.010 29.963 1.00 93.19 192 VAL A O 1
ATOM 1508 N N . GLY A 1 193 ? -14.305 7.094 32.199 1.00 92.62 193 GLY A N 1
ATOM 1509 C CA . GLY A 1 193 ? -15.579 7.816 32.191 1.00 92.62 193 GLY A CA 1
ATOM 1510 C C . GLY A 1 193 ? -16.722 6.977 31.609 1.00 92.62 193 GLY A C 1
ATOM 1511 O O . GLY A 1 193 ? -16.984 5.864 32.066 1.00 92.62 193 GLY A O 1
ATOM 1512 N N . ASP A 1 194 ? -17.400 7.521 30.600 1.00 93.19 194 ASP A N 1
ATOM 1513 C CA . ASP A 1 194 ? -18.540 6.910 29.903 1.00 93.19 194 ASP A CA 1
ATOM 1514 C C . ASP A 1 194 ? -18.150 5.990 28.730 1.00 93.19 194 ASP A C 1
ATOM 1516 O O . ASP A 1 194 ? -19.015 5.490 28.013 1.00 93.19 194 ASP A O 1
ATOM 1520 N N . GLY A 1 195 ? -16.861 5.707 28.532 1.00 95.75 195 GLY A N 1
ATOM 1521 C CA . GLY A 1 195 ? -16.453 4.677 27.584 1.00 95.75 195 GLY A CA 1
ATOM 1522 C C . GLY A 1 195 ? -15.050 4.153 27.814 1.00 95.75 195 GLY A C 1
ATOM 1523 O O . GLY A 1 195 ? -14.617 4.034 28.955 1.00 95.75 195 GLY A O 1
ATOM 1524 N N . TYR A 1 196 ? -14.368 3.781 26.735 1.00 96.75 196 TYR A N 1
ATOM 1525 C CA . TYR A 1 196 ? -13.125 3.024 26.794 1.00 96.75 196 TYR A CA 1
ATOM 1526 C C . TYR A 1 196 ? -11.988 3.725 26.069 1.00 96.75 196 TYR A C 1
ATOM 1528 O O . TYR A 1 196 ? -12.166 4.256 24.969 1.00 96.75 196 TYR A O 1
ATOM 1536 N N . ASN A 1 197 ? -10.811 3.684 26.682 1.00 96.81 197 ASN A N 1
ATOM 1537 C CA . ASN A 1 197 ? -9.550 3.898 26.001 1.00 96.81 197 ASN A CA 1
ATOM 1538 C C . ASN A 1 197 ? -9.073 2.549 25.462 1.00 96.81 197 ASN A C 1
ATOM 1540 O O . ASN A 1 197 ? -8.787 1.637 26.239 1.00 96.81 197 ASN A O 1
ATOM 1544 N N . VAL A 1 198 ? -9.061 2.398 24.143 1.00 95.75 198 VAL A N 1
ATOM 1545 C CA . VAL A 1 198 ? -8.755 1.138 23.467 1.00 95.75 198 VAL A CA 1
ATOM 1546 C C . VAL A 1 198 ? -7.370 1.244 22.854 1.00 95.75 198 VAL A C 1
ATOM 1548 O O . VAL A 1 198 ? -7.134 2.085 21.987 1.00 95.75 198 VAL A O 1
ATOM 1551 N N . SER A 1 199 ? -6.463 0.370 23.280 1.00 96.94 199 SER A N 1
ATOM 1552 C CA . SER A 1 199 ? -5.134 0.246 22.691 1.00 96.94 199 SER A CA 1
ATOM 1553 C C . SER A 1 199 ? -4.999 -1.072 21.939 1.00 96.94 199 SER A C 1
ATOM 1555 O O . SER A 1 199 ? -5.621 -2.070 22.300 1.00 96.94 199 SER A O 1
ATOM 1557 N N . GLY A 1 200 ? -4.214 -1.078 20.869 1.00 96.69 200 GLY A N 1
ATOM 1558 C CA . GLY A 1 200 ? -3.968 -2.283 20.088 1.00 96.69 200 GLY A CA 1
ATOM 1559 C C . GLY A 1 200 ? -2.991 -2.042 18.950 1.00 96.69 200 GLY A C 1
ATOM 1560 O O . GLY A 1 200 ? -2.397 -0.969 18.826 1.00 96.69 200 GLY A O 1
ATOM 1561 N N . THR A 1 201 ? -2.844 -3.048 18.098 1.00 97.94 201 THR A N 1
ATOM 1562 C CA . THR A 1 201 ? -1.958 -3.002 16.936 1.00 97.94 201 THR A CA 1
ATOM 1563 C C . THR A 1 201 ? -2.773 -3.210 15.669 1.00 97.94 201 THR A C 1
ATOM 1565 O O . THR A 1 201 ? -3.449 -4.227 15.524 1.00 97.94 201 THR A O 1
ATOM 1568 N N . ILE A 1 202 ? -2.696 -2.269 14.730 1.00 97.75 202 ILE A N 1
ATOM 1569 C CA . ILE A 1 202 ? -3.177 -2.481 13.367 1.00 97.75 202 ILE A CA 1
ATOM 1570 C C . ILE A 1 202 ? -2.064 -3.175 12.589 1.00 97.75 202 ILE A C 1
ATOM 1572 O O . ILE A 1 202 ? -0.984 -2.614 12.409 1.00 97.75 202 ILE A O 1
ATOM 1576 N N . ASN A 1 203 ? -2.332 -4.392 12.128 1.00 98.00 203 ASN A N 1
ATOM 1577 C CA . ASN A 1 203 ? -1.445 -5.129 11.235 1.00 98.00 203 ASN A CA 1
ATOM 1578 C C . ASN A 1 203 ? -1.912 -4.871 9.811 1.00 98.00 203 ASN A C 1
ATOM 1580 O O . ASN A 1 203 ? -3.043 -5.225 9.472 1.00 98.00 203 ASN A O 1
ATOM 1584 N N . TYR A 1 204 ? -1.059 -4.250 9.009 1.00 98.06 204 TYR A N 1
ATOM 1585 C CA . TYR A 1 204 ? -1.316 -4.006 7.601 1.00 98.06 204 TYR A CA 1
ATOM 1586 C C . TYR A 1 204 ? -0.647 -5.071 6.747 1.00 98.06 204 TYR A C 1
ATOM 1588 O O . TYR A 1 204 ? 0.474 -5.492 7.044 1.00 98.06 204 TYR A O 1
ATOM 1596 N N . LYS A 1 205 ? -1.322 -5.454 5.664 1.00 97.88 205 LYS A N 1
ATOM 1597 C CA . LYS A 1 205 ? -0.744 -6.261 4.591 1.00 97.88 205 LYS A CA 1
ATOM 1598 C C . LYS A 1 205 ? -1.051 -5.622 3.250 1.00 97.88 205 LYS A C 1
ATOM 1600 O O . LYS A 1 205 ? -2.197 -5.258 2.993 1.00 97.88 205 LYS A O 1
ATOM 1605 N N . LEU A 1 206 ? -0.037 -5.513 2.409 1.00 96.62 206 LEU A N 1
ATOM 1606 C CA . LEU A 1 206 ? -0.163 -5.187 1.001 1.00 96.62 206 LEU A CA 1
ATOM 1607 C C . LEU A 1 206 ? 0.043 -6.459 0.189 1.00 96.62 206 LEU A C 1
ATOM 1609 O O . LEU A 1 206 ? 0.976 -7.217 0.456 1.00 96.62 206 LEU A O 1
ATOM 1613 N N . TYR A 1 207 ? -0.823 -6.650 -0.796 1.00 94.81 207 TYR A N 1
ATOM 1614 C CA . TYR A 1 207 ? -0.677 -7.672 -1.817 1.00 94.81 207 TYR A CA 1
ATOM 1615 C C . TYR A 1 207 ? -0.996 -7.075 -3.183 1.00 94.81 207 TYR A C 1
ATOM 1617 O O . TYR A 1 207 ? -1.993 -6.367 -3.352 1.00 94.81 207 TYR A O 1
ATOM 1625 N N . ASP A 1 208 ? -0.160 -7.397 -4.150 1.00 90.94 208 ASP A N 1
ATOM 1626 C CA . ASP A 1 208 ? -0.403 -7.164 -5.560 1.00 90.94 208 ASP A CA 1
ATOM 1627 C C . ASP A 1 208 ? 0.172 -8.319 -6.373 1.00 90.94 208 ASP A C 1
ATOM 1629 O O . ASP A 1 208 ? 1.098 -8.997 -5.922 1.00 90.94 208 ASP A O 1
ATOM 1633 N N . LYS A 1 209 ? -0.382 -8.545 -7.561 1.00 88.44 209 LYS A N 1
ATOM 1634 C CA . LYS A 1 209 ? 0.146 -9.527 -8.497 1.00 88.44 209 LYS A CA 1
ATOM 1635 C C . LYS A 1 209 ? 0.564 -8.815 -9.768 1.00 88.44 209 LYS A C 1
ATOM 1637 O O . LYS A 1 209 ? -0.275 -8.380 -10.549 1.00 88.44 209 LYS A O 1
ATOM 1642 N N . PHE A 1 210 ? 1.867 -8.777 -10.003 1.00 83.62 210 PHE A N 1
ATOM 1643 C CA . PHE A 1 210 ? 2.426 -8.225 -11.223 1.00 83.62 210 PHE A CA 1
ATOM 1644 C C . PHE A 1 210 ? 2.260 -9.256 -12.347 1.00 83.62 210 PHE A C 1
ATOM 1646 O O . PHE A 1 210 ? 3.068 -10.178 -12.470 1.00 83.62 210 PHE A O 1
ATOM 1653 N N . THR A 1 211 ? 1.179 -9.159 -13.127 1.00 72.00 211 THR A N 1
ATOM 1654 C CA . THR A 1 211 ? 0.859 -10.115 -14.207 1.00 72.00 211 THR A CA 1
ATOM 1655 C C . THR A 1 211 ? 1.255 -9.635 -15.591 1.00 72.00 211 THR A C 1
ATOM 1657 O O . THR A 1 211 ? 1.632 -10.459 -16.424 1.00 72.00 211 THR A O 1
ATOM 1660 N N . ASP A 1 212 ? 1.206 -8.325 -15.831 1.00 62.78 212 ASP A N 1
ATOM 1661 C CA . ASP A 1 212 ? 1.468 -7.754 -17.142 1.00 62.78 212 ASP A CA 1
ATOM 1662 C C . ASP A 1 212 ? 2.203 -6.401 -17.033 1.00 62.78 212 ASP A C 1
ATOM 1664 O O . ASP A 1 212 ? 1.671 -5.440 -16.469 1.00 62.78 212 ASP A O 1
ATOM 1668 N N . PRO A 1 213 ? 3.395 -6.270 -17.647 1.00 53.50 213 PRO A N 1
ATOM 1669 C CA . PRO A 1 213 ? 4.024 -4.986 -17.926 1.00 53.50 213 PRO A CA 1
ATOM 1670 C C . PRO A 1 213 ? 3.074 -3.929 -18.485 1.00 53.50 213 PRO A C 1
ATOM 1672 O O . PRO A 1 213 ? 3.165 -2.761 -18.121 1.00 53.50 213 PRO A O 1
ATOM 1675 N N . TYR A 1 214 ? 2.181 -4.308 -19.400 1.00 49.81 214 TYR A N 1
ATOM 1676 C CA . TYR A 1 214 ? 1.242 -3.386 -20.020 1.00 49.81 214 TYR A CA 1
ATOM 1677 C C . TYR A 1 214 ? 0.159 -2.953 -19.037 1.00 49.81 214 TYR A C 1
ATOM 1679 O O . TYR A 1 214 ? -0.307 -1.831 -19.180 1.00 49.81 214 TYR A O 1
ATOM 1687 N N . ASP A 1 215 ? -0.206 -3.738 -18.023 1.00 43.88 215 ASP A N 1
ATOM 1688 C CA . ASP A 1 215 ? -1.156 -3.303 -16.989 1.00 43.88 215 ASP A CA 1
ATOM 1689 C C . ASP A 1 215 ? -0.511 -2.274 -16.045 1.00 43.88 215 ASP A C 1
ATOM 1691 O O . ASP A 1 215 ? -1.055 -1.193 -15.809 1.00 43.88 215 ASP A O 1
ATOM 1695 N N . THR A 1 216 ? 0.752 -2.500 -15.673 1.00 45.81 216 THR A N 1
ATOM 1696 C CA . THR A 1 216 ? 1.608 -1.526 -14.976 1.00 45.81 216 THR A CA 1
ATOM 1697 C C . THR A 1 216 ? 1.729 -0.177 -15.698 1.00 45.81 216 THR A C 1
ATOM 1699 O O . THR A 1 216 ? 1.927 0.871 -15.073 1.00 45.81 216 THR A O 1
ATOM 1702 N N . PHE A 1 217 ? 1.607 -0.162 -17.025 1.00 48.66 217 PHE A N 1
ATOM 1703 C CA . PHE A 1 217 ? 1.600 1.072 -17.806 1.00 48.66 217 PHE A CA 1
ATOM 1704 C C . PHE A 1 217 ? 0.203 1.492 -18.306 1.00 48.66 217 PHE A C 1
ATOM 1706 O O . PHE A 1 217 ? 0.082 2.550 -18.928 1.00 48.66 217 PHE A O 1
ATOM 1713 N N . ASN A 1 218 ? -0.857 0.741 -17.984 1.00 42.59 218 ASN A N 1
ATOM 1714 C CA . ASN A 1 218 ? -2.243 0.959 -18.423 1.00 42.59 218 ASN A CA 1
ATOM 1715 C C . ASN A 1 218 ? -2.447 0.843 -19.961 1.00 42.59 218 ASN A C 1
ATOM 1717 O O . ASN A 1 218 ? -3.306 1.497 -20.561 1.00 42.59 218 ASN A O 1
ATOM 1721 N N . TRP A 1 219 ? -1.611 0.027 -20.610 1.00 42.47 219 TRP A N 1
ATOM 1722 C CA . TRP A 1 219 ? -1.437 -0.192 -22.053 1.00 42.47 219 TRP A CA 1
ATOM 1723 C C . TRP A 1 219 ? -2.298 -1.334 -22.644 1.00 42.47 219 TRP A C 1
ATOM 1725 O O . TRP A 1 219 ? -2.293 -1.552 -23.859 1.00 42.47 219 TRP A O 1
ATOM 1735 N N . GLY A 1 220 ? -3.125 -2.014 -21.842 1.00 37.22 220 GLY A N 1
ATOM 1736 C CA . GLY A 1 220 ? -4.038 -3.084 -22.276 1.00 37.22 220 GLY A CA 1
ATOM 1737 C C . GLY A 1 220 ? -5.288 -3.206 -21.395 1.00 37.22 220 GLY A C 1
ATOM 1738 O O . GLY A 1 220 ? -5.376 -2.565 -20.359 1.00 37.22 220 GLY A O 1
ATOM 1739 N N . LYS A 1 221 ? -6.298 -3.965 -21.847 1.00 35.97 221 LYS A N 1
ATOM 1740 C CA . LYS A 1 221 ? -7.443 -4.429 -21.025 1.00 35.97 221 LYS A CA 1
ATOM 1741 C C . LYS A 1 221 ? -7.430 -5.954 -20.831 1.00 35.97 221 LYS A C 1
ATOM 1743 O O . LYS A 1 221 ? -8.303 -6.490 -20.163 1.00 35.97 221 LYS A O 1
ATOM 1748 N N . GLU A 1 222 ? -6.482 -6.632 -21.464 1.00 42.84 222 GLU A N 1
ATOM 1749 C CA . GLU A 1 222 ? -6.330 -8.083 -21.478 1.00 42.84 222 GLU A CA 1
ATOM 1750 C C . GLU A 1 222 ? -4.866 -8.356 -21.146 1.00 42.84 222 GLU A C 1
ATOM 1752 O O . GLU A 1 222 ? -4.016 -7.667 -21.715 1.00 42.84 222 GLU A O 1
ATOM 1757 N N . ASP A 1 223 ? -4.599 -9.307 -20.242 1.00 46.09 223 ASP A N 1
ATOM 1758 C CA . ASP A 1 223 ? -3.251 -9.791 -19.927 1.00 46.09 223 ASP A CA 1
ATOM 1759 C C . ASP A 1 223 ? -2.616 -10.299 -21.225 1.00 46.09 223 ASP A C 1
ATOM 1761 O O . ASP A 1 223 ? -2.907 -11.404 -21.704 1.00 46.09 223 ASP A O 1
ATOM 1765 N N . ILE A 1 224 ? -1.767 -9.480 -21.841 1.00 44.59 224 ILE A N 1
ATOM 1766 C CA . ILE A 1 224 ? -1.037 -9.916 -23.023 1.00 44.59 224 ILE A CA 1
ATOM 1767 C C . ILE A 1 224 ? 0.150 -10.681 -22.467 1.00 44.59 224 ILE A C 1
ATOM 1769 O O . ILE A 1 224 ? 1.122 -10.092 -22.009 1.00 44.59 224 ILE A O 1
ATOM 1773 N N . ASN A 1 225 ? 0.050 -12.008 -22.459 1.00 47.75 225 ASN A N 1
ATOM 1774 C CA . ASN A 1 225 ? 1.086 -12.884 -21.930 1.00 47.75 225 ASN A CA 1
ATOM 1775 C C . ASN A 1 225 ? 2.354 -12.787 -22.806 1.00 47.75 225 ASN A C 1
ATOM 1777 O O . ASN A 1 225 ? 2.568 -13.577 -23.725 1.00 47.75 225 ASN A O 1
ATOM 1781 N N . VAL A 1 226 ? 3.175 -11.760 -22.571 1.00 53.91 226 VAL A N 1
ATOM 1782 C CA . VAL A 1 226 ? 4.336 -11.392 -23.400 1.00 53.91 226 VAL A CA 1
ATOM 1783 C C . VAL A 1 226 ? 5.613 -12.130 -23.015 1.00 53.91 226 VAL A C 1
ATOM 1785 O O . VAL A 1 226 ? 6.720 -11.638 -23.223 1.00 53.91 226 VAL A O 1
ATOM 1788 N N . GLY A 1 227 ? 5.466 -13.342 -22.482 1.00 55.94 227 GLY A N 1
ATOM 1789 C CA . GLY A 1 227 ? 6.576 -14.264 -22.271 1.00 55.94 227 GLY A CA 1
ATOM 1790 C C . GLY A 1 227 ? 7.475 -13.946 -21.076 1.00 55.94 227 GLY A C 1
ATOM 1791 O O . GLY A 1 227 ? 8.601 -14.442 -21.057 1.00 55.94 227 GLY A O 1
ATOM 1792 N N . GLY A 1 228 ? 7.014 -13.151 -20.106 1.00 66.00 228 GLY A N 1
ATOM 1793 C CA . GLY A 1 228 ? 7.609 -13.088 -18.763 1.00 66.00 228 GLY A CA 1
ATOM 1794 C C . GLY A 1 228 ? 6.855 -13.968 -17.762 1.00 66.00 228 GLY A C 1
ATOM 1795 O O . GLY A 1 228 ? 5.859 -14.593 -18.119 1.00 66.00 228 GLY A O 1
ATOM 1796 N N . GLU A 1 229 ? 7.349 -14.028 -16.526 1.00 75.62 229 GLU A N 1
ATOM 1797 C CA . GLU A 1 229 ? 6.731 -14.795 -15.438 1.00 75.62 229 GLU A CA 1
ATOM 1798 C C . GLU A 1 229 ? 6.124 -13.829 -14.409 1.00 75.62 229 GLU A C 1
ATOM 1800 O O . GLU A 1 229 ? 6.873 -13.040 -13.816 1.00 75.62 229 GLU A O 1
ATOM 1805 N N . PRO A 1 230 ? 4.796 -13.863 -14.188 1.00 84.12 230 PRO A N 1
ATOM 1806 C CA . PRO A 1 230 ? 4.147 -13.093 -13.136 1.00 84.12 230 PRO A CA 1
ATOM 1807 C C . PRO A 1 230 ? 4.758 -13.344 -11.760 1.00 84.12 230 PRO A C 1
ATOM 1809 O O . PRO A 1 230 ? 5.212 -14.448 -11.464 1.00 84.12 230 PRO A O 1
ATOM 1812 N N . PHE A 1 231 ? 4.709 -12.345 -10.886 1.00 87.69 231 PHE A N 1
ATOM 1813 C CA . PHE A 1 231 ? 5.192 -12.484 -9.515 1.00 87.69 231 PHE A CA 1
ATOM 1814 C C . PHE A 1 231 ? 4.339 -11.683 -8.532 1.00 87.69 231 PHE A C 1
ATOM 1816 O O . PHE A 1 231 ? 3.679 -10.709 -8.899 1.00 87.69 231 PHE A O 1
ATOM 1823 N N . ASP A 1 232 ? 4.363 -12.101 -7.271 1.00 93.31 232 ASP A N 1
ATOM 1824 C CA . ASP A 1 232 ? 3.650 -11.417 -6.198 1.00 93.31 232 ASP A CA 1
ATOM 1825 C C . ASP A 1 232 ? 4.492 -10.268 -5.624 1.00 93.31 232 ASP A C 1
ATOM 1827 O O . ASP A 1 232 ? 5.714 -10.376 -5.471 1.00 93.31 232 ASP A O 1
ATOM 1831 N N . ILE A 1 233 ? 3.826 -9.166 -5.283 1.00 93.94 233 ILE A N 1
ATOM 1832 C CA . ILE A 1 233 ? 4.389 -8.052 -4.522 1.00 93.94 233 ILE A CA 1
ATOM 1833 C C . ILE A 1 233 ? 3.728 -8.027 -3.149 1.00 93.94 233 ILE A C 1
ATOM 1835 O O . ILE A 1 233 ? 2.512 -7.863 -3.032 1.00 93.94 233 ILE A O 1
ATOM 1839 N N . THR A 1 234 ? 4.531 -8.148 -2.095 1.00 96.75 234 THR A N 1
ATOM 1840 C CA . THR A 1 234 ? 4.027 -8.266 -0.721 1.00 96.75 234 THR A CA 1
ATOM 1841 C C . THR A 1 234 ? 4.630 -7.220 0.204 1.00 96.75 234 THR A C 1
ATOM 1843 O O . THR A 1 234 ? 5.735 -6.711 0.009 1.00 96.75 234 THR A O 1
ATOM 1846 N N . GLY A 1 235 ? 3.912 -6.869 1.265 1.00 96.75 235 GLY A N 1
ATOM 1847 C CA . GLY A 1 235 ? 4.477 -6.055 2.333 1.00 96.75 235 GLY A CA 1
ATOM 1848 C C . GLY A 1 235 ? 3.645 -6.104 3.595 1.00 96.75 235 GLY A C 1
ATOM 1849 O O . GLY A 1 235 ? 2.422 -6.112 3.532 1.00 96.75 235 GLY A O 1
ATOM 1850 N N . GLU A 1 236 ? 4.303 -6.091 4.748 1.00 97.50 236 GLU A N 1
ATOM 1851 C CA . GLU A 1 236 ? 3.627 -6.123 6.043 1.00 97.50 236 GLU A CA 1
ATOM 1852 C C . GLU A 1 236 ? 4.250 -5.109 6.997 1.00 97.50 236 GLU A C 1
ATOM 1854 O O . GLU A 1 236 ? 5.470 -5.042 7.129 1.00 97.50 236 GLU A O 1
ATOM 1859 N N . TRP A 1 237 ? 3.423 -4.328 7.686 1.00 97.75 237 TRP A N 1
ATOM 1860 C CA . TRP A 1 237 ? 3.874 -3.424 8.746 1.00 97.75 237 TRP A CA 1
ATOM 1861 C C . TRP A 1 237 ? 2.814 -3.304 9.835 1.00 97.75 237 TRP A C 1
ATOM 1863 O O . TRP A 1 237 ? 1.665 -3.723 9.677 1.00 97.75 237 TRP A O 1
ATOM 1873 N N . LYS A 1 238 ? 3.211 -2.746 10.978 1.00 97.31 238 LYS A N 1
ATOM 1874 C CA . LYS A 1 238 ? 2.359 -2.626 12.161 1.00 97.31 238 LYS A CA 1
ATOM 1875 C C . LYS A 1 238 ? 2.337 -1.192 12.656 1.00 97.31 238 LYS A C 1
ATOM 1877 O O . LYS A 1 238 ? 3.372 -0.531 12.671 1.00 97.31 238 LYS A O 1
ATOM 1882 N N . GLU A 1 239 ? 1.169 -0.749 13.101 1.00 97.06 239 GLU A N 1
ATOM 1883 C CA . GLU A 1 239 ? 1.000 0.528 13.791 1.00 97.06 239 GLU A CA 1
ATOM 1884 C C . GLU A 1 239 ? 0.297 0.310 15.120 1.00 97.06 239 GLU A C 1
ATOM 1886 O O . GLU A 1 239 ? -0.780 -0.284 15.176 1.00 97.06 239 GLU A O 1
ATOM 1891 N N . ASN A 1 240 ? 0.890 0.823 16.193 1.00 97.12 240 ASN A N 1
ATOM 1892 C CA . ASN A 1 240 ? 0.209 0.873 17.476 1.00 97.12 240 ASN A CA 1
ATOM 1893 C C . ASN A 1 240 ? -0.784 2.029 17.466 1.00 97.12 240 ASN A C 1
ATOM 1895 O O . ASN A 1 240 ? -0.474 3.128 17.006 1.00 97.12 240 ASN A O 1
ATOM 1899 N N . VAL A 1 241 ? -1.977 1.777 17.988 1.00 96.25 241 VAL A N 1
ATOM 1900 C CA . VAL A 1 241 ? -3.035 2.776 18.080 1.00 96.25 241 VAL A CA 1
ATOM 1901 C C . VAL A 1 241 ? -3.567 2.860 19.492 1.00 96.25 241 VAL A C 1
ATOM 1903 O O . VAL A 1 241 ? -3.611 1.871 20.224 1.00 96.25 241 VAL A O 1
ATOM 1906 N N . ASN A 1 242 ? -3.983 4.067 19.847 1.00 96.06 242 ASN A N 1
ATOM 1907 C CA . ASN A 1 242 ? -4.729 4.348 21.052 1.00 96.06 242 ASN A CA 1
ATOM 1908 C C . ASN A 1 242 ? -5.905 5.244 20.665 1.00 96.06 242 ASN A C 1
ATOM 1910 O O . ASN A 1 242 ? -5.700 6.297 20.058 1.00 96.06 242 ASN A O 1
ATOM 1914 N N . LEU A 1 243 ? -7.126 4.785 20.921 1.00 94.75 243 LEU A N 1
ATOM 1915 C CA . LEU A 1 243 ? -8.340 5.433 20.446 1.00 94.75 243 LEU A CA 1
ATOM 1916 C C . LEU A 1 243 ? -9.442 5.380 21.505 1.00 94.75 243 LEU A C 1
ATOM 1918 O O . LEU A 1 243 ? -9.659 4.368 22.171 1.00 94.75 243 LEU A O 1
ATOM 1922 N N . ARG A 1 244 ? -10.173 6.488 21.638 1.00 96.12 244 ARG A N 1
ATOM 1923 C CA . ARG A 1 244 ? -11.326 6.593 22.535 1.00 96.12 244 ARG A CA 1
ATOM 1924 C C . ARG A 1 244 ? -12.570 6.052 21.833 1.00 96.12 244 ARG A C 1
ATOM 1926 O O . ARG A 1 244 ? -12.883 6.511 20.736 1.00 96.12 244 ARG A O 1
ATOM 1933 N N . VAL A 1 245 ? -13.285 5.127 22.471 1.00 96.69 245 VAL A N 1
ATOM 1934 C CA . VAL A 1 245 ? -14.558 4.563 21.982 1.00 96.69 245 VAL A CA 1
ATOM 1935 C C . VAL A 1 245 ? -15.648 4.787 23.018 1.00 96.69 245 VAL A C 1
ATOM 1937 O O . VAL A 1 245 ? -15.428 4.530 24.201 1.00 96.69 245 VAL A O 1
ATOM 1940 N N . ASP A 1 246 ? -16.818 5.251 22.590 1.00 97.25 246 ASP A N 1
ATOM 1941 C CA . ASP A 1 246 ? -18.010 5.326 23.441 1.00 97.25 246 ASP A CA 1
ATOM 1942 C C . ASP A 1 246 ? -18.317 3.970 24.105 1.00 97.25 246 ASP A C 1
ATOM 1944 O O . ASP A 1 246 ? -18.141 2.915 23.491 1.00 97.25 246 ASP A O 1
ATOM 1948 N N . GLY A 1 247 ? -18.777 3.986 25.360 1.00 95.06 247 GLY A N 1
ATOM 1949 C CA . GLY A 1 247 ? -19.009 2.765 26.133 1.00 95.06 247 GLY A CA 1
ATOM 1950 C C . GLY A 1 247 ? -20.016 1.826 25.481 1.00 95.06 247 GLY A C 1
ATOM 1951 O O . GLY A 1 247 ? -19.757 0.628 25.360 1.00 95.06 247 GLY A O 1
ATOM 1952 N N . ARG A 1 248 ? -21.125 2.373 24.969 1.00 94.94 248 ARG A N 1
ATOM 1953 C CA . ARG A 1 248 ? -22.176 1.574 24.328 1.00 94.94 248 ARG A CA 1
ATOM 1954 C C . ARG A 1 248 ? -21.693 0.992 23.010 1.00 94.94 248 ARG A C 1
ATOM 1956 O O . ARG A 1 248 ? -22.056 -0.137 22.688 1.00 94.94 248 ARG A O 1
ATOM 1963 N N . ILE A 1 249 ? -20.895 1.740 22.248 1.00 96.12 249 ILE A N 1
ATOM 1964 C CA . ILE A 1 249 ? -20.314 1.244 20.996 1.00 96.12 249 ILE A CA 1
ATOM 1965 C C . ILE A 1 249 ? -19.306 0.129 21.285 1.00 96.12 249 ILE A C 1
ATOM 1967 O O . ILE A 1 249 ? -19.346 -0.921 20.638 1.00 96.12 249 ILE A O 1
ATOM 1971 N N . PHE A 1 250 ? -18.430 0.321 22.273 1.00 95.56 250 PHE A N 1
ATOM 1972 C CA . PHE A 1 250 ? -17.417 -0.671 22.609 1.00 95.56 250 PHE A CA 1
ATOM 1973 C C . PHE A 1 250 ? -18.047 -1.996 23.051 1.00 95.56 250 PHE A C 1
ATOM 1975 O O . PHE A 1 250 ? -17.751 -3.040 22.473 1.00 95.56 250 PHE A O 1
ATOM 1982 N N . GLU A 1 251 ? -18.953 -1.950 24.028 1.00 94.25 251 GLU A N 1
ATOM 1983 C CA . GLU A 1 251 ? -19.560 -3.141 24.629 1.00 94.25 251 GLU A CA 1
ATOM 1984 C C . GLU A 1 251 ? -20.454 -3.911 23.642 1.00 94.25 251 GLU A C 1
ATOM 1986 O O . GLU A 1 251 ? -20.410 -5.143 23.599 1.00 94.25 251 GLU A O 1
ATOM 1991 N N . ASN A 1 252 ? -21.236 -3.201 22.817 1.00 94.50 252 ASN A N 1
ATOM 1992 C CA . ASN A 1 252 ? -22.239 -3.831 21.949 1.00 94.50 252 ASN A CA 1
ATOM 1993 C C . ASN A 1 252 ? -21.733 -4.166 20.542 1.00 94.50 252 ASN A C 1
ATOM 1995 O O . ASN A 1 252 ? -22.309 -5.036 19.89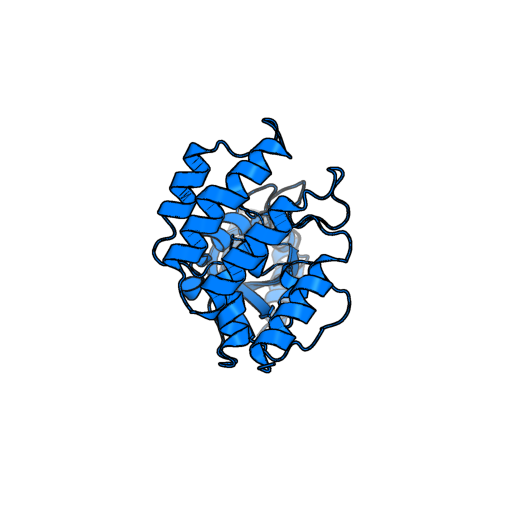0 1.00 94.50 252 ASN A O 1
ATOM 1999 N N . ARG A 1 253 ? -20.707 -3.467 20.038 1.00 95.50 253 ARG A N 1
ATOM 2000 C CA . ARG A 1 253 ? -20.210 -3.644 18.663 1.00 95.50 253 ARG A CA 1
ATOM 2001 C C . ARG A 1 253 ? -18.766 -4.117 18.637 1.00 95.50 253 ARG A C 1
ATOM 2003 O O . ARG A 1 253 ? -18.505 -5.238 18.215 1.00 95.50 253 ARG A O 1
ATOM 2010 N N . VAL A 1 254 ? -17.833 -3.292 19.111 1.00 93.62 254 VAL A N 1
ATOM 2011 C CA . VAL A 1 254 ? -16.389 -3.556 18.961 1.00 93.62 254 VAL A CA 1
ATOM 2012 C C . VAL A 1 254 ? -15.982 -4.844 19.673 1.00 93.62 254 VAL A C 1
ATOM 2014 O O . VAL A 1 254 ? -15.259 -5.656 19.104 1.00 93.62 254 VAL A O 1
ATOM 2017 N N . LEU A 1 255 ? -16.482 -5.075 20.889 1.00 93.12 255 LEU A N 1
ATOM 2018 C CA . LEU A 1 255 ? -16.176 -6.283 21.649 1.00 93.12 255 LEU A CA 1
ATOM 2019 C C . LEU A 1 255 ? -16.688 -7.555 20.958 1.00 93.12 255 LEU A C 1
ATOM 2021 O O . LEU A 1 255 ? -16.030 -8.587 21.050 1.00 93.12 255 LEU A O 1
ATOM 2025 N N . GLN A 1 256 ? -17.834 -7.490 20.274 1.00 93.38 256 GLN A N 1
ATOM 2026 C CA . GLN A 1 256 ? -18.368 -8.627 19.516 1.00 93.38 256 GLN A CA 1
ATOM 2027 C C . GLN A 1 256 ? -17.501 -8.913 18.293 1.00 93.38 256 GLN A C 1
ATOM 2029 O O . GLN A 1 256 ? -17.012 -10.026 18.144 1.00 93.38 256 GLN A O 1
ATOM 2034 N N . LEU A 1 257 ? -17.172 -7.876 17.518 1.00 94.25 257 LEU A N 1
ATOM 2035 C CA . LEU A 1 257 ? -16.266 -7.997 16.374 1.00 94.25 257 LEU A CA 1
ATOM 2036 C C . LEU A 1 257 ? -14.912 -8.616 16.770 1.00 94.25 257 LEU A C 1
ATOM 2038 O O . LEU A 1 257 ? -14.370 -9.447 16.048 1.00 94.25 257 LEU A O 1
ATOM 2042 N N . LEU A 1 258 ? -14.368 -8.245 17.936 1.00 91.81 258 LEU A N 1
ATOM 2043 C CA . LEU A 1 258 ? -13.114 -8.806 18.454 1.00 91.81 258 LEU A CA 1
ATOM 2044 C C . LEU A 1 258 ? -13.234 -10.270 18.900 1.00 91.81 258 LEU A C 1
ATOM 2046 O O . LEU A 1 258 ? -12.231 -10.984 18.882 1.00 91.81 258 LEU A O 1
ATOM 2050 N N . LYS A 1 259 ? -14.420 -10.710 19.333 1.00 89.75 259 LYS A N 1
ATOM 2051 C CA . LYS A 1 259 ? -14.684 -12.105 19.717 1.00 89.75 259 LYS A CA 1
ATOM 2052 C C . LYS A 1 259 ? -14.845 -12.997 18.496 1.00 89.75 259 LYS A C 1
ATOM 2054 O O . LYS A 1 259 ? -14.254 -14.067 18.482 1.00 89.75 259 LYS A O 1
ATOM 2059 N N . ASP A 1 260 ? -15.555 -12.523 17.477 1.00 84.56 260 ASP A N 1
ATOM 2060 C CA . ASP A 1 260 ? -15.832 -13.276 16.245 1.00 84.56 260 ASP A CA 1
ATOM 2061 C C . ASP A 1 260 ? -14.564 -13.574 15.421 1.00 84.56 260 ASP A C 1
ATOM 2063 O O . ASP A 1 260 ? -14.584 -14.391 14.505 1.00 84.56 260 ASP A O 1
ATOM 2067 N N . LYS A 1 261 ? -13.445 -12.916 15.751 1.00 73.56 261 LYS A N 1
ATOM 2068 C CA . LYS A 1 261 ? -12.129 -13.123 15.136 1.00 73.56 261 LYS A CA 1
ATOM 2069 C C . LYS A 1 261 ? -11.221 -14.145 15.823 1.00 73.56 261 LYS A C 1
ATOM 2071 O O . LYS A 1 261 ? -10.132 -14.391 15.300 1.00 73.56 261 LYS A O 1
ATOM 2076 N N . LYS A 1 262 ? -11.595 -14.654 16.998 1.00 53.94 262 LYS A N 1
ATOM 2077 C CA . LYS A 1 262 ? -10.830 -15.687 17.714 1.00 53.94 262 LYS A CA 1
ATOM 2078 C C . LYS A 1 262 ? -11.269 -17.079 17.295 1.00 53.94 262 LYS A C 1
ATOM 2080 O O . LYS A 1 262 ? -10.366 -17.936 17.213 1.00 53.94 262 LYS A O 1
#

Secondary structure (DSSP, 8-state):
--HHHHHHHHHHHHTTTT--TTT--TT-SS---HHHHHHHHHHHHHHTTT-HHHHHHHIIIIIHHHHHHHSTTTSS--HHHHHHHHHH-TT---HHHHHHHHHTT----EEHHHHT-HHHHHHHHHSTTGGG-SSS-HHHHHHHHHHTTS-SEEEEEEEGGGG-SSTTTSHHHHH-EEEEEEEEEEEEEEEETTEEEEEEEEEEEEEEEE--HHHHTT--SS----S---EEEEEEEEEEEEEEEEHHHIIIIIHHHHHTT-

pLDDT: mean 73.43, std 20.96, range [34.47, 98.06]

Organism: Xenorhabdus hominickii (NCBI:txid351679)

Radius of gyration: 21.94 Å; chains: 1; bounding box: 45×41×68 Å

Foldseek 3Di:
DDVVVVLLVVVLVLVVQCAALQFLDNPPVFPRDVQSSVLVSVLVVCLVVVNVVVNLVSCLPRSVVVNCVGVPDPDPDDVVNVVVVSVVCPQAQWLSNVVVVQVVQPLEEAECVNNPCQVVVVVQQQDACHLNHPGGHVVVVQLVCLQQLNAQKDKDKGALCVVAPHHPGHVSLSQGIKIKMWGWDPWDWDQDPQATWIKTKIKMKIKGKNQAPCVSSVSDPDRPNSNTHIYMYMYIDMDIDIHTHGHCSCVPRNVVNRVVVD

=== Feature glossary ===
A reading guide for the features in this record.

Start from the sequence.

  · Sequence gives the chain of amino acids in standard one-letter code (A=alanine, C=cysteine, …, Y=tyrosine), read N→C. It is the only feature that is directly encoded by the gene; all structural features are derived from the folded form of this sequence.

Fold it, and you get atomic coordinates and the backbone conformation that goes with them.

  · Structure coordinates are given as an mmCIF _atom_site loop: one row per atom with element, residue name, chain id, sequence number, and x/y/z position in Å. Only the four main-chain atoms per residue are included here; side chains are omitted to keep the record compact.

  · Backbone dihedral angles. Every residue except chain termini has a φ (preceding-C → N → Cα → C) and a ψ (N → Cα → C → next-N). They are reported in degrees following the IUPAC sign convention. Secondary structure is essentially a statement about which (φ, ψ) basin each residue occupies.

  · Eight-state secondary structure (DSSP): H is the canonical α-helix, G the tighter 3₁₀-helix, I the wider π-helix; E/B are β-structure, T and S are turns and bends, and '-' is everything else. DSSP derives these from the pattern of main-chain N–H···O=C hydrogen bonds, not from the sequence.

  · SS3 is a coarse helix/strand/coil call (letters a/b/c) made by the P-SEA algorithm from inter-Cα distances and dihedrals. It is less detailed than DSSP but needs only Cα positions.

Summarize the fold with a handful of shape descriptors and a per-residue structural alphabet.

  · Radius of gyration (Rg) is the root-mean-square distance of Cα atoms from their centroid — a single number for overall size and compactness. A globular domain of N residues has Rg ≈ 2.2·N^0.38 Å; an extended or disordered chain has a much larger Rg. The Cα contact count is the number of residue pairs whose Cα atoms are within 8 Å and are more than four positions apart in sequence — a standard proxy for tertiary packing density. The bounding box is the smallest axis-aligned box enclosing all Cα atoms.

  · 3Di is Foldseek's structural alphabet. Each residue is assigned one of twenty discrete states based on how its Cα sits relative to its spatial (not sequential) neighbors. Aligning 3Di strings finds structural homologs roughly as well as full 3D superposition, but orders of magnitude faster.

  · Solvent-accessible surface area (SASA) is the area in Å² traced out by the centre of a 1.4 Å probe sphere (a water molecule) rolled over the protein's van der Waals surface (Shrake–Rupley / Lee–Richards construction). Buried residues have near-zero SASA; fully exposed residues can exceed 200 Å². The total SASA scales roughly with the number of surface residues.

Ask how reliable the model is.

  · For AlphaFold models, the B-factor field carries pLDDT — the model's own estimate of local accuracy on a 0–100 scale. Regions with pLDDT<50 should be treated as essentially unmodeled; they often correspond to intrinsically disordered segments.

  · For experimental (PDB) structures, the B-factor (temperature factor) quantifies the positional spread of each atom in the crystal — a combination of thermal vibration and static disorder — in units of Å². High B-factors mark flexible loops or poorly resolved regions; low B-factors mark the rigid, well-ordered core.

  · Predicted Aligned Error (PAE) is an AlphaFold confidence matrix: entry (i, j) is the expected error in the position of residue j, in ångströms, when the prediction is superimposed on the true structure at residue i. Low PAE within a block of residues means that block is internally rigid and well-predicted; high PAE between two blocks means their relative placement is uncertain even if each block individually is confident.

Place it in context: what it resembles, what it is annotated as, and how it looks.

  · Structural nearest neighbors (via Foldseek easy-search vs the PDB). Reported per hit: target PDB id, E-value, and alignment TM-score. A TM-score above ~0.5 is the conventional threshold for 'same fold'.

  · Functional annotations link the protein to curated databases. InterPro entries identify conserved domains and families by matching the sequence against member-database signatures (Pfam, PROSITE, CDD, …). Gene Ontology (GO) terms describe molecular function, biological process, and cellular component in a controlled vocabulary. CATH places the structure in a hierarchical fold classification (Class/Architecture/Topology/Homologous-superfamily). The organism is the source species.

  · The contact map is a binary N×N matrix image: pixel (i, j) is dark where Cα_i and Cα_j are within 8 Å and |i−j|>4. Because the |i−j|>4 filter removes local helical contacts, off-diagonal stripes parallel to the main diagonal indicate parallel β-sheets; stripes perpendicular to it indicate antiparallel β-sheets. The Ramachandran plot scatters every residue's (φ, ψ) pair against the sterically allowed regions. The PAE heatmap renders the predicted-aligned-error matrix.

  · Six rendered views show the 3D structure from the faces of a cube — i.e. along ±x, ±y, ±z. Rendering representation is drawn randomly per protein from cartoon (secondary-structure ribbons), sticks (backbone bonds), or molecular surface; coloring is either N→C rainbow (blue at the N-terminus through red at the C-terminus) or one color per chain.